Protein AF-0000000086678987 (afdb_homodimer)

Foldseek 3Di:
DKKKKFKAQCPVPPDDPLLVLQCCLPPVLVQQVPQPFWDDKDWDDDVVRRMTIMMTDGNDPVSAPQVQVPQRPVSDDPPRPDGTPDMDMDDDPDDDDPPDDPVRRRPDDDSNPPPPD/DKKKKFKAQCPVPPDDPLQVLQCCLPPVLVQQVPQPFWDDKDWDDDVVRRMTIMMTDGNDPVSPPQVQVPQRPVSDDPPRPDGTPDMDMDDDPDDDDPPADPVRVRPDDDSNPPPPD

Structure (mmCIF, N/CA/C/O backbone):
data_AF-0000000086678987-model_v1
#
loop_
_entity.id
_entity.type
_entity.pdbx_description
1 polymer 'Uncharacterized protein'
#
loop_
_atom_site.group_PDB
_atom_site.id
_atom_site.type_symbol
_atom_site.label_atom_id
_atom_site.label_alt_id
_atom_site.label_comp_id
_atom_site.label_asym_id
_atom_site.label_entity_id
_atom_site.label_seq_id
_atom_site.pdbx_PDB_ins_code
_atom_site.Cartn_x
_atom_site.Cartn_y
_atom_site.Cartn_z
_atom_site.occupancy
_atom_site.B_iso_or_equiv
_atom_site.auth_seq_id
_atom_site.auth_comp_id
_atom_site.auth_asym_id
_atom_site.auth_atom_id
_atom_site.pdbx_PDB_model_num
ATOM 1 N N . MET A 1 1 ? -3.832 -1.189 -13.734 1 89.69 1 MET A N 1
ATOM 2 C CA . MET A 1 1 ? -3.869 -0.585 -12.406 1 89.69 1 MET A CA 1
ATOM 3 C C . MET A 1 1 ? -2.484 -0.587 -11.766 1 89.69 1 MET A C 1
ATOM 5 O O . MET A 1 1 ? -1.611 -1.359 -12.172 1 89.69 1 MET A O 1
ATOM 9 N N . PHE A 1 2 ? -2.225 0.446 -10.828 1 91.81 2 PHE A N 1
ATOM 10 C CA . PHE A 1 2 ? -0.873 0.655 -10.32 1 91.81 2 PHE A CA 1
ATOM 11 C C . PHE A 1 2 ? -0.882 0.834 -8.812 1 91.81 2 PHE A C 1
ATOM 13 O O . PHE A 1 2 ? -1.91 1.186 -8.227 1 91.81 2 PHE A O 1
ATOM 20 N N . VAL A 1 3 ? 0.24 0.482 -8.281 1 94 3 VAL A N 1
ATOM 21 C CA . VAL A 1 3 ? 0.564 0.793 -6.891 1 94 3 VAL A CA 1
ATOM 22 C C . VAL A 1 3 ? 1.647 1.868 -6.844 1 94 3 VAL A C 1
ATOM 24 O O . VAL A 1 3 ? 2.697 1.73 -7.477 1 94 3 VAL A O 1
ATOM 27 N N . ALA A 1 4 ? 1.369 2.918 -6.184 1 92.81 4 ALA A N 1
ATOM 28 C CA . ALA A 1 4 ? 2.383 3.938 -5.926 1 92.81 4 ALA A CA 1
ATOM 29 C C . ALA A 1 4 ? 2.719 4.016 -4.441 1 92.81 4 ALA A C 1
ATOM 31 O O . ALA A 1 4 ? 1.822 3.984 -3.594 1 92.81 4 ALA A O 1
ATOM 32 N N . ILE A 1 5 ? 3.988 4.02 -4.145 1 94.44 5 ILE A N 1
ATOM 33 C CA . ILE A 1 5 ? 4.484 4.188 -2.781 1 94.44 5 ILE A CA 1
ATOM 34 C C . ILE A 1 5 ? 5.348 5.445 -2.699 1 94.44 5 ILE A C 1
ATOM 36 O O . ILE A 1 5 ? 6.348 5.57 -3.41 1 94.44 5 ILE A O 1
ATOM 40 N N . VAL A 1 6 ? 4.953 6.355 -1.863 1 92.75 6 VAL A N 1
ATOM 41 C CA . VAL A 1 6 ? 5.652 7.629 -1.718 1 92.75 6 VAL A CA 1
ATOM 42 C C . VAL A 1 6 ? 6.012 7.855 -0.252 1 92.75 6 VAL A C 1
ATOM 44 O O . VAL A 1 6 ? 5.246 7.496 0.646 1 92.75 6 VAL A O 1
ATOM 47 N N . ALA A 1 7 ? 7.207 8.461 -0.036 1 94.31 7 ALA A N 1
ATOM 48 C CA . ALA A 1 7 ? 7.605 8.703 1.348 1 94.31 7 ALA A CA 1
ATOM 49 C C . ALA A 1 7 ? 8.43 9.984 1.462 1 94.31 7 ALA A C 1
ATOM 51 O O . ALA A 1 7 ? 9.109 10.375 0.51 1 94.31 7 ALA A O 1
ATOM 52 N N . TRP A 1 8 ? 8.258 10.609 2.572 1 93.94 8 TRP A N 1
ATOM 53 C CA . TRP A 1 8 ? 9.062 11.758 2.984 1 93.94 8 TRP A CA 1
ATOM 54 C C . TRP A 1 8 ? 9.914 11.414 4.199 1 93.94 8 TRP A C 1
ATOM 56 O O . TRP A 1 8 ? 9.406 10.867 5.184 1 93.94 8 TRP A O 1
ATOM 66 N N . ASP A 1 9 ? 11.219 11.633 4.094 1 96.25 9 ASP A N 1
ATOM 67 C CA . ASP A 1 9 ? 12.07 11.727 5.27 1 96.25 9 ASP A CA 1
ATOM 68 C C . ASP A 1 9 ? 11.914 13.086 5.953 1 96.25 9 ASP A C 1
ATOM 70 O O . ASP A 1 9 ? 12.289 14.117 5.387 1 96.25 9 ASP A O 1
ATOM 74 N N . LEU A 1 10 ? 11.398 13.102 7.148 1 96.62 10 LEU A N 1
ATOM 75 C CA . LEU A 1 10 ? 11.008 14.344 7.797 1 96.62 10 LEU A CA 1
ATOM 76 C C . LEU A 1 10 ? 12.062 14.789 8.805 1 96.62 10 LEU A C 1
ATOM 78 O O . LEU A 1 10 ? 11.82 15.703 9.594 1 96.62 10 LEU A O 1
ATOM 82 N N . ARG A 1 11 ? 13.234 14.211 8.82 1 96.69 11 ARG A N 1
ATOM 83 C CA . ARG A 1 11 ? 14.258 14.516 9.82 1 96.69 11 ARG A CA 1
ATOM 84 C C . ARG A 1 11 ? 14.648 15.984 9.766 1 96.69 11 ARG A C 1
ATOM 86 O O . ARG A 1 11 ? 14.93 16.594 10.797 1 96.69 11 ARG A O 1
ATOM 93 N N . ALA A 1 12 ? 14.617 16.531 8.617 1 94.31 12 ALA A N 1
ATOM 94 C CA . ALA A 1 12 ? 15.016 17.922 8.477 1 94.31 12 ALA A CA 1
ATOM 95 C C . ALA A 1 12 ? 13.797 18.844 8.391 1 94.31 12 ALA A C 1
ATOM 97 O O . ALA A 1 12 ? 13.93 20.047 8.156 1 94.31 12 ALA A O 1
ATOM 98 N N . SER A 1 13 ? 12.625 18.297 8.453 1 93.62 13 SER A N 1
ATOM 99 C CA . SER A 1 13 ? 11.383 19.062 8.336 1 93.62 13 SER A CA 1
ATOM 100 C C . SER A 1 13 ? 10.859 19.484 9.703 1 93.62 13 SER A C 1
ATOM 102 O O . SER A 1 13 ? 10.906 18.703 10.656 1 93.62 13 SER A O 1
ATOM 104 N N . PRO A 1 14 ? 10.383 20.656 9.797 1 94.81 14 PRO A N 1
ATOM 105 C CA . PRO A 1 14 ? 9.812 21.109 11.078 1 94.81 14 PRO A CA 1
ATOM 106 C C . PRO A 1 14 ? 8.391 20.594 11.297 1 94.81 14 PRO A C 1
ATOM 108 O O . PRO A 1 14 ? 7.844 20.75 12.391 1 94.81 14 PRO A O 1
ATOM 111 N N . VAL A 1 15 ? 7.73 20 10.312 1 94.81 15 VAL A N 1
ATOM 112 C CA . VAL A 1 15 ? 6.34 19.578 10.422 1 94.81 15 VAL A CA 1
ATOM 113 C C . VAL A 1 15 ? 6.219 18.484 11.477 1 94.81 15 VAL A C 1
ATOM 115 O O . VAL A 1 15 ? 7.094 17.609 11.586 1 94.81 15 VAL A O 1
ATOM 118 N N . THR A 1 16 ? 5.125 18.484 12.266 1 95.88 16 THR A N 1
ATOM 119 C CA . THR A 1 16 ? 4.891 17.469 13.281 1 95.88 16 THR A CA 1
ATOM 120 C C . THR A 1 16 ? 3.879 16.438 12.789 1 95.88 16 THR A C 1
ATOM 122 O O . THR A 1 16 ? 3.072 16.719 11.898 1 95.88 16 THR A O 1
ATOM 125 N N . PHE A 1 17 ? 3.955 15.289 13.375 1 95.88 17 PHE A N 1
ATOM 126 C CA . PHE A 1 17 ? 3.006 14.242 13.008 1 95.88 17 PHE A CA 1
ATOM 127 C C . PHE A 1 17 ? 1.587 14.641 13.391 1 95.88 17 PHE A C 1
ATOM 129 O O . PHE A 1 17 ? 0.63 14.297 12.695 1 95.88 17 PHE A O 1
ATOM 136 N N . ASP A 1 18 ? 1.432 15.406 14.5 1 94.75 18 ASP A N 1
ATOM 137 C CA . ASP A 1 18 ? 0.115 15.906 14.875 1 94.75 18 ASP A CA 1
ATOM 138 C C . ASP A 1 18 ? -0.448 16.828 13.797 1 94.75 18 ASP A C 1
ATOM 140 O O . ASP A 1 18 ? -1.639 16.781 13.484 1 94.75 18 ASP A O 1
ATOM 144 N N . GLU A 1 19 ? 0.364 17.641 13.266 1 93.5 19 GLU A N 1
ATOM 145 C CA . GLU A 1 19 ? -0.051 18.547 12.188 1 93.5 19 GLU A CA 1
ATOM 146 C C . GLU A 1 19 ? -0.466 17.75 10.945 1 93.5 19 GLU A C 1
ATOM 148 O O . GLU A 1 19 ? -1.46 18.094 10.297 1 93.5 19 GLU A O 1
ATOM 153 N N . LEU A 1 20 ? 0.256 16.781 10.617 1 93.88 20 LEU A N 1
ATOM 154 C CA . LEU A 1 20 ? -0.039 15.945 9.461 1 93.88 20 LEU A CA 1
ATOM 155 C C . LEU A 1 20 ? -1.349 15.188 9.648 1 93.88 20 LEU A C 1
ATOM 157 O O . LEU A 1 20 ? -2.182 15.141 8.742 1 93.88 20 LEU A O 1
ATOM 161 N N . ARG A 1 21 ? -1.493 14.617 10.828 1 94.62 21 ARG A N 1
ATOM 162 C CA . ARG A 1 21 ? -2.736 13.914 11.125 1 94.62 21 ARG A CA 1
ATOM 163 C C . ARG A 1 21 ? -3.934 14.859 11.047 1 94.62 21 ARG A C 1
ATOM 165 O O . ARG A 1 21 ? -4.977 14.5 10.5 1 94.62 21 ARG A O 1
ATOM 172 N N . ALA A 1 22 ? -3.779 16.031 11.523 1 91.81 22 ALA A N 1
ATOM 173 C CA . ALA A 1 22 ? -4.855 17.016 11.484 1 91.81 22 ALA A CA 1
ATOM 174 C C . ALA A 1 22 ? -5.195 17.406 10.055 1 91.81 22 ALA A C 1
ATOM 176 O O . ALA A 1 22 ? -6.371 17.516 9.695 1 91.81 22 ALA A O 1
ATOM 177 N N . TRP A 1 23 ? -4.199 17.625 9.32 1 90.25 23 TRP A N 1
ATOM 178 C CA . TRP A 1 23 ? -4.402 17.984 7.914 1 90.25 23 TRP A CA 1
ATOM 179 C C . TRP A 1 23 ? -5.129 16.859 7.176 1 90.25 23 TRP A C 1
ATOM 181 O O .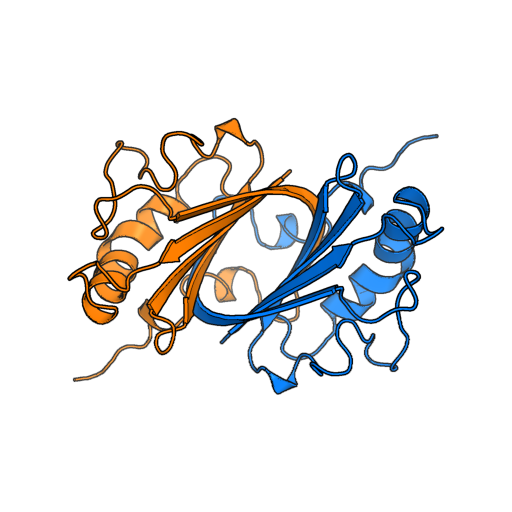 TRP A 1 23 ? -6.035 17.125 6.383 1 90.25 23 TRP A O 1
ATOM 191 N N . VAL A 1 24 ? -4.723 15.594 7.395 1 92.19 24 VAL A N 1
ATOM 192 C CA . VAL A 1 24 ? -5.379 14.461 6.758 1 92.19 24 VAL A CA 1
ATOM 193 C C . VAL A 1 24 ? -6.848 14.406 7.172 1 92.19 24 VAL A C 1
ATOM 195 O O . VAL A 1 24 ? -7.734 14.32 6.32 1 92.19 24 VAL A O 1
ATOM 198 N N . ALA A 1 25 ? -7.113 14.5 8.461 1 91.94 25 ALA A N 1
ATOM 199 C CA . ALA A 1 25 ? -8.469 14.344 8.992 1 91.94 25 ALA A CA 1
ATOM 200 C C . ALA A 1 25 ? -9.375 15.469 8.523 1 91.94 25 ALA A C 1
ATOM 202 O O . ALA A 1 25 ? -10.555 15.242 8.227 1 91.94 25 ALA A O 1
ATOM 203 N N . ARG A 1 26 ? -8.812 16.641 8.352 1 89.94 26 ARG A N 1
ATOM 204 C CA . ARG A 1 26 ? -9.648 17.797 8.109 1 89.94 26 ARG A CA 1
ATOM 205 C C . ARG A 1 26 ? -9.797 18.062 6.613 1 89.94 26 ARG A C 1
ATOM 207 O O . ARG A 1 26 ? -10.812 18.609 6.172 1 89.94 26 ARG A O 1
ATOM 214 N N . THR A 1 27 ? -8.82 17.656 5.883 1 87.62 27 THR A N 1
ATOM 215 C CA . THR A 1 27 ? -8.812 18.109 4.5 1 87.62 27 THR A CA 1
ATOM 216 C C . THR A 1 27 ? -8.5 16.953 3.551 1 87.62 27 THR A C 1
ATOM 218 O O . THR A 1 27 ? -9.336 16.578 2.734 1 87.62 27 THR A O 1
ATOM 221 N N . ALA A 1 28 ? -7.371 16.375 3.664 1 86.44 28 ALA A N 1
ATOM 222 C CA . ALA A 1 28 ? -6.789 15.508 2.641 1 86.44 28 ALA A CA 1
ATOM 223 C C . ALA A 1 28 ? -7.648 14.266 2.422 1 86.44 28 ALA A C 1
ATOM 225 O O . ALA A 1 28 ? -7.828 13.82 1.287 1 86.44 28 ALA A O 1
ATOM 226 N N . ALA A 1 29 ? -8.156 13.734 3.516 1 88.19 29 ALA A N 1
ATOM 227 C CA . ALA A 1 29 ? -8.93 12.5 3.395 1 88.19 29 ALA A CA 1
ATOM 228 C C . ALA A 1 29 ? -10.102 12.68 2.438 1 88.19 29 ALA A C 1
ATOM 230 O O . ALA A 1 29 ? -10.289 11.883 1.516 1 88.19 29 ALA A O 1
ATOM 231 N N . ASP A 1 30 ? -10.812 13.75 2.588 1 85.25 30 ASP A N 1
ATOM 232 C CA . ASP A 1 30 ? -11.977 14.008 1.743 1 85.25 30 ASP A CA 1
ATOM 233 C C . ASP A 1 30 ? -11.555 14.305 0.305 1 85.25 30 ASP A C 1
ATOM 235 O O . ASP A 1 30 ? -12.188 13.828 -0.642 1 85.25 30 ASP A O 1
ATOM 239 N N . GLU A 1 31 ? -10.555 15.016 0.184 1 84.56 31 GLU A N 1
ATOM 240 C CA . GLU A 1 31 ? -10.117 15.422 -1.147 1 84.56 31 GLU A CA 1
ATOM 241 C C . GLU A 1 31 ? -9.578 14.234 -1.939 1 84.56 31 GLU A C 1
ATOM 243 O O . GLU A 1 31 ? -9.906 14.062 -3.117 1 84.56 31 GLU A O 1
ATOM 248 N N . TYR A 1 32 ? -8.812 13.406 -1.313 1 86.06 32 TYR A N 1
ATOM 249 C CA . TYR A 1 32 ? -8.219 12.273 -2.025 1 86.06 32 TYR A CA 1
ATOM 250 C C . TYR A 1 32 ? -9.266 11.203 -2.309 1 86.06 32 TYR A C 1
ATOM 252 O O . TYR A 1 32 ? -9.172 10.484 -3.307 1 86.06 32 TYR A O 1
ATOM 260 N N . ALA A 1 33 ? -10.211 11.125 -1.452 1 84.5 33 ALA A N 1
ATOM 261 C CA . ALA A 1 33 ? -11.273 10.148 -1.679 1 84.5 33 ALA A CA 1
ATOM 262 C C . ALA A 1 33 ? -12.07 10.484 -2.938 1 84.5 33 ALA A C 1
ATOM 264 O O . ALA A 1 33 ? -12.695 9.609 -3.537 1 84.5 33 ALA A O 1
ATOM 265 N N . ARG A 1 34 ? -11.969 11.711 -3.375 1 83.88 34 ARG A N 1
ATOM 266 C CA . ARG A 1 34 ? -12.773 12.164 -4.508 1 83.88 34 ARG A CA 1
ATOM 267 C C . ARG A 1 34 ? -11.938 12.234 -5.777 1 83.88 34 ARG A C 1
ATOM 269 O O . ARG A 1 34 ? -12.445 12.555 -6.852 1 83.88 34 ARG A O 1
ATOM 276 N N . LEU A 1 35 ? -10.688 11.945 -5.672 1 82.25 35 LEU A N 1
ATOM 277 C CA . LEU A 1 35 ? -9.82 12.031 -6.844 1 82.25 35 LEU A CA 1
ATOM 278 C C . LEU A 1 35 ? -10.125 10.906 -7.828 1 82.25 35 LEU A C 1
ATOM 280 O O . LEU A 1 35 ? -10.125 9.734 -7.461 1 82.25 35 LEU A O 1
ATOM 284 N N . PRO A 1 36 ? -10.438 11.352 -9.031 1 82.81 36 PRO A N 1
ATOM 285 C CA . PRO A 1 36 ? -10.688 10.312 -10.031 1 82.81 36 PRO A CA 1
ATOM 286 C C . PRO A 1 36 ? -9.508 9.359 -10.211 1 82.81 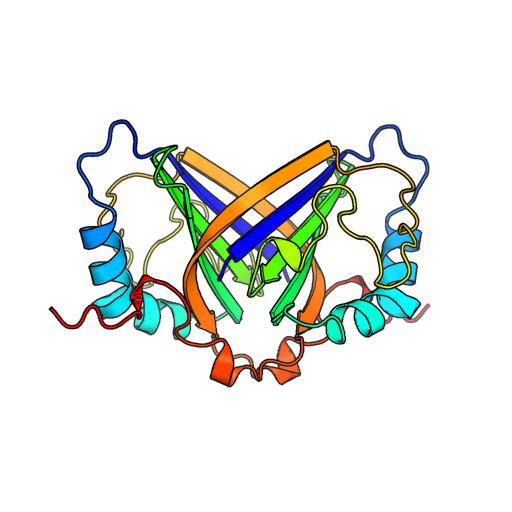36 PRO A C 1
ATOM 288 O O . PRO A 1 36 ? -8.352 9.805 -10.227 1 82.81 36 PRO A O 1
ATOM 291 N N . GLY A 1 37 ? -9.797 8.055 -10.25 1 82.56 37 GLY A N 1
ATOM 292 C CA . GLY A 1 37 ? -8.773 7.062 -10.531 1 82.56 37 GLY A CA 1
ATOM 293 C C . GLY A 1 37 ? -8.086 6.539 -9.289 1 82.56 37 GLY A C 1
ATOM 294 O O . GLY A 1 37 ? -7.328 5.566 -9.352 1 82.56 37 GLY A O 1
ATOM 295 N N . VAL A 1 38 ? -8.273 7.25 -8.164 1 85.44 38 VAL A N 1
ATOM 296 C CA . VAL A 1 38 ? -7.73 6.746 -6.91 1 85.44 38 VAL A CA 1
ATOM 297 C C . VAL A 1 38 ? -8.711 5.77 -6.273 1 85.44 38 VAL A C 1
ATOM 299 O O . VAL A 1 38 ? -9.828 6.145 -5.918 1 85.44 38 VAL A O 1
ATOM 302 N N . ASN A 1 39 ? -8.312 4.531 -6.102 1 88.06 39 ASN A N 1
ATOM 303 C CA . ASN A 1 39 ? -9.172 3.504 -5.527 1 88.06 39 ASN A CA 1
ATOM 304 C C . ASN A 1 39 ? -8.977 3.387 -4.02 1 88.06 39 ASN A C 1
ATOM 306 O O . ASN A 1 39 ? -9.945 3.289 -3.266 1 88.06 39 ASN A O 1
ATOM 310 N N . VAL A 1 40 ? -7.766 3.346 -3.682 1 89.69 40 VAL A N 1
ATOM 311 C CA . VAL A 1 40 ? -7.41 3.307 -2.268 1 89.69 40 VAL A CA 1
ATOM 312 C C . VAL A 1 40 ? -6.172 4.164 -2.021 1 89.69 40 VAL A C 1
ATOM 314 O O . VAL A 1 40 ? -5.234 4.16 -2.826 1 89.69 40 VAL A O 1
ATOM 317 N N . LYS A 1 41 ? -6.188 4.875 -0.97 1 90.75 41 LYS A N 1
ATOM 318 C CA . LYS A 1 41 ? -5.008 5.551 -0.442 1 90.75 41 LYS A CA 1
ATOM 319 C C . LYS A 1 41 ? -4.863 5.312 1.059 1 90.75 41 LYS A C 1
ATOM 321 O O . LYS A 1 41 ? -5.848 5.375 1.8 1 90.75 41 LYS A O 1
ATOM 326 N N . ALA A 1 42 ? -3.668 4.973 1.508 1 94.81 42 ALA A N 1
ATOM 327 C CA . ALA A 1 42 ? -3.363 4.789 2.924 1 94.81 42 ALA A CA 1
ATOM 328 C C . ALA A 1 42 ? -2.1 5.551 3.316 1 94.81 42 ALA A C 1
ATOM 330 O O . ALA A 1 42 ? -1.029 5.328 2.746 1 94.81 42 ALA A O 1
ATOM 331 N N . TRP A 1 43 ? -2.27 6.473 4.23 1 95.12 43 TRP A N 1
ATOM 332 C CA . TRP A 1 43 ? -1.119 7.152 4.82 1 95.12 43 TRP A CA 1
ATOM 333 C C . TRP A 1 43 ? -0.465 6.293 5.895 1 95.12 43 TRP A C 1
ATOM 335 O O . TRP A 1 43 ? -1.154 5.613 6.656 1 95.12 43 TRP A O 1
ATOM 345 N N . PHE A 1 44 ? 0.857 6.387 5.91 1 97.19 44 PHE A N 1
ATOM 346 C CA . PHE A 1 44 ? 1.57 5.613 6.918 1 97.19 44 PHE A CA 1
ATOM 347 C C . PHE A 1 44 ? 2.711 6.43 7.516 1 97.19 44 PHE A C 1
ATOM 349 O O . PHE A 1 44 ? 3.115 7.449 6.953 1 97.19 44 PHE A O 1
ATOM 356 N N . SER A 1 45 ? 3.172 5.984 8.688 1 97 45 SER A N 1
ATOM 357 C CA . SER A 1 45 ? 4.285 6.68 9.32 1 97 45 SER A CA 1
ATOM 358 C C . SER A 1 45 ? 5.164 5.711 10.109 1 97 45 SER A C 1
ATOM 360 O O . SER A 1 45 ? 4.742 4.598 10.422 1 97 45 SER A O 1
ATOM 362 N N . ASP A 1 46 ? 6.402 6.031 10.234 1 97.31 46 ASP A N 1
ATOM 363 C CA . ASP A 1 46 ? 7.328 5.605 11.273 1 97.31 46 ASP A CA 1
ATOM 364 C C . ASP A 1 46 ? 7.875 6.805 12.047 1 97.31 46 ASP A C 1
ATOM 366 O O . ASP A 1 46 ? 8.812 7.469 11.594 1 97.31 46 ASP A O 1
ATOM 370 N N . GLU A 1 47 ? 7.262 7.098 13.18 1 96.5 47 GLU A N 1
ATOM 371 C CA . GLU A 1 47 ? 7.605 8.32 13.891 1 96.5 47 GLU A CA 1
ATOM 372 C C . GLU A 1 47 ? 9.039 8.281 14.406 1 96.5 47 GLU A C 1
ATOM 374 O O . GLU A 1 47 ? 9.734 9.297 14.43 1 96.5 47 GLU A O 1
ATOM 379 N N . ARG A 1 48 ? 9.461 7.117 14.836 1 96.31 48 ARG A N 1
ATOM 380 C CA . ARG A 1 48 ? 10.836 6.992 15.32 1 96.31 48 ARG A CA 1
ATOM 381 C C . ARG A 1 48 ? 11.836 7.328 14.219 1 96.31 48 ARG A C 1
ATOM 383 O O . ARG A 1 48 ? 12.836 8.008 14.469 1 96.31 48 ARG A O 1
ATOM 390 N N . LYS A 1 49 ? 11.594 6.945 13.047 1 97.12 49 LYS A N 1
ATOM 391 C CA . LYS A 1 49 ? 12.469 7.195 11.906 1 97.12 49 LYS A CA 1
ATOM 392 C C . LYS A 1 49 ? 12.094 8.492 11.195 1 97.12 49 LYS A C 1
ATOM 394 O O . LYS A 1 49 ? 12.742 8.883 10.227 1 97.12 49 LYS A O 1
ATOM 399 N N . ARG A 1 50 ? 11 9.109 11.594 1 97.81 50 ARG A N 1
ATOM 400 C CA . ARG A 1 50 ? 10.461 10.352 11.039 1 97.81 50 ARG A CA 1
ATOM 401 C C . ARG A 1 50 ? 10.133 10.195 9.555 1 97.81 50 ARG A C 1
ATOM 403 O O . ARG A 1 50 ? 10.539 11.016 8.734 1 97.81 50 ARG A O 1
ATOM 410 N N . ILE A 1 51 ? 9.422 9.164 9.305 1 97.88 51 ILE A N 1
ATOM 411 C CA . ILE A 1 51 ? 8.953 8.875 7.957 1 97.88 51 ILE A CA 1
ATOM 412 C C . ILE A 1 51 ? 7.438 9.07 7.883 1 97.88 51 ILE A C 1
ATOM 414 O O . ILE A 1 51 ? 6.703 8.617 8.766 1 97.88 51 ILE A O 1
ATOM 418 N N . TRP A 1 52 ? 7.051 9.836 6.895 1 96.12 52 TRP A N 1
ATOM 419 C CA . TRP A 1 52 ? 5.656 9.953 6.477 1 96.12 52 TRP A CA 1
ATOM 420 C C . TRP A 1 52 ? 5.477 9.469 5.043 1 96.12 52 TRP A C 1
ATOM 422 O O . TRP A 1 52 ? 6.305 9.758 4.172 1 96.12 52 TRP A O 1
ATOM 432 N N . GLY A 1 53 ? 4.426 8.734 4.797 1 94.81 53 GLY A N 1
ATOM 433 C CA . GLY A 1 53 ? 4.254 8.258 3.432 1 94.81 53 GLY A CA 1
ATOM 434 C C . GLY A 1 53 ? 2.832 7.84 3.119 1 94.81 53 GLY A C 1
ATOM 435 O O . GLY A 1 53 ? 1.922 8.062 3.922 1 94.81 53 GLY A O 1
ATOM 436 N N . ALA A 1 54 ? 2.686 7.34 1.919 1 94.5 54 ALA A N 1
ATOM 437 C CA . ALA A 1 54 ? 1.389 6.84 1.471 1 94.5 54 ALA A CA 1
ATOM 438 C C . ALA A 1 54 ? 1.557 5.754 0.413 1 94.5 54 ALA A C 1
ATOM 440 O O . ALA A 1 54 ? 2.527 5.762 -0.348 1 94.5 54 ALA A O 1
ATOM 441 N N . VAL A 1 55 ? 0.639 4.875 0.432 1 95.25 55 VAL A N 1
ATOM 442 C CA . VAL A 1 55 ? 0.433 3.926 -0.658 1 95.25 55 VAL A CA 1
ATOM 443 C C . VAL A 1 55 ? -0.862 4.262 -1.396 1 95.25 55 VAL A C 1
ATOM 445 O O . VAL A 1 55 ? -1.875 4.582 -0.771 1 95.25 55 VAL A O 1
ATOM 448 N N . TYR A 1 56 ? -0.774 4.176 -2.777 1 91.88 56 TYR A N 1
ATOM 449 C CA . TYR A 1 56 ? -1.936 4.387 -3.633 1 91.88 56 TYR A CA 1
ATOM 450 C C . TYR A 1 56 ? -2.197 3.168 -4.512 1 91.88 56 TYR A C 1
ATOM 452 O O . TYR A 1 56 ? -1.263 2.568 -5.047 1 91.88 56 TYR A O 1
ATOM 460 N N . LEU A 1 57 ? -3.41 2.799 -4.578 1 91.81 57 LEU A N 1
ATOM 461 C CA . LEU A 1 57 ? -3.898 1.99 -5.691 1 91.81 57 LEU A CA 1
ATOM 462 C C . LEU A 1 57 ? -4.664 2.85 -6.691 1 91.81 57 LEU A C 1
ATOM 464 O O . LEU A 1 57 ? -5.707 3.416 -6.359 1 91.81 57 LEU A O 1
ATOM 468 N N . VAL A 1 58 ? -4.09 2.957 -7.914 1 88.56 58 VAL A N 1
ATOM 469 C CA . VAL A 1 58 ? -4.656 3.9 -8.867 1 88.56 58 VAL A CA 1
ATOM 470 C C . VAL A 1 58 ? -4.863 3.209 -10.219 1 88.56 58 VAL A C 1
ATOM 472 O O . VAL A 1 58 ? -4.199 2.217 -10.523 1 88.56 58 VAL A O 1
ATOM 475 N N . GLU A 1 59 ? -5.73 3.75 -11.023 1 86.12 59 GLU A N 1
ATOM 476 C CA . GLU A 1 59 ? -6.055 3.189 -12.328 1 86.12 59 GLU A CA 1
ATOM 477 C C . GLU A 1 59 ? -4.953 3.482 -13.344 1 86.12 59 GLU A C 1
ATOM 479 O O . GLU A 1 59 ? -4.703 2.682 -14.25 1 86.12 59 GLU A O 1
ATOM 484 N N . SER A 1 60 ? -4.406 4.699 -13.195 1 83.06 60 SER A N 1
ATOM 485 C CA . SER A 1 60 ? -3.369 5.129 -14.125 1 83.06 60 SER A CA 1
ATOM 486 C C . SER A 1 60 ? -2.293 5.941 -13.414 1 83.06 60 SER A C 1
ATOM 488 O O . SER A 1 60 ? -2.561 6.574 -12.391 1 83.06 60 SER A O 1
ATOM 490 N N . ILE A 1 61 ? -1.101 5.852 -13.961 1 74.69 61 ILE A N 1
ATOM 491 C CA . ILE A 1 61 ? 0.01 6.621 -13.414 1 74.69 61 ILE A CA 1
ATOM 492 C C . ILE A 1 61 ? -0.315 8.109 -13.477 1 74.69 61 ILE A C 1
ATOM 494 O O . ILE A 1 61 ? 0.088 8.875 -12.594 1 74.69 61 ILE A O 1
ATOM 498 N N . GLY A 1 62 ? -0.996 8.445 -14.547 1 69.31 62 GLY A N 1
ATOM 499 C CA . GLY A 1 62 ? -1.38 9.836 -14.75 1 69.31 62 GLY A CA 1
ATOM 500 C C . GLY A 1 62 ? -2.348 10.352 -13.703 1 69.31 62 GLY A C 1
ATOM 501 O O . GLY A 1 62 ? -2.527 11.562 -13.555 1 69.31 62 GLY A O 1
ATOM 502 N N . ASP A 1 63 ? -2.891 9.406 -13.023 1 68.25 63 ASP A N 1
ATOM 503 C CA . ASP A 1 63 ? -3.861 9.797 -12.008 1 68.25 63 ASP A CA 1
ATOM 504 C C . ASP A 1 63 ? -3.172 10.453 -10.812 1 68.25 63 ASP A C 1
ATOM 506 O O . ASP A 1 63 ? -3.811 11.164 -10.031 1 68.25 63 ASP A O 1
ATOM 510 N N . LEU A 1 64 ? -1.836 10.078 -10.68 1 66 64 LEU A N 1
ATOM 511 C CA . LEU A 1 64 ? -1.002 10.727 -9.68 1 66 64 LEU A CA 1
ATOM 512 C C . LEU A 1 64 ? 0.072 11.586 -10.344 1 66 64 LEU A C 1
ATOM 514 O O . LEU A 1 64 ? 0.64 11.195 -11.367 1 66 64 LEU A O 1
ATOM 518 N N . ASP A 1 65 ? -0.086 12.805 -10.602 1 57.84 65 ASP A N 1
ATOM 519 C CA . ASP A 1 65 ? 0.998 13.594 -11.188 1 57.84 65 ASP A CA 1
ATOM 520 C C . ASP A 1 65 ? 2.309 13.359 -10.438 1 57.84 65 ASP A C 1
ATOM 522 O O . ASP A 1 65 ? 2.447 13.766 -9.281 1 57.84 65 ASP A O 1
ATOM 526 N N . PRO A 1 66 ? 3.219 12.461 -10.992 1 56.41 66 PRO A N 1
ATOM 527 C CA . PRO A 1 66 ? 4.477 12.141 -10.312 1 56.41 66 PRO A CA 1
ATOM 528 C C . PRO A 1 66 ? 5.234 13.383 -9.844 1 56.41 66 PRO A C 1
ATOM 530 O O . PRO A 1 66 ? 5.984 13.32 -8.875 1 56.41 66 PRO A O 1
ATOM 533 N N . GLU A 1 67 ? 5.18 14.383 -10.727 1 54.44 67 GLU A N 1
ATOM 534 C CA . GLU A 1 67 ? 5.883 15.609 -10.359 1 54.44 67 GLU A CA 1
ATOM 535 C C . GLU A 1 67 ? 5.156 16.344 -9.242 1 54.44 67 GLU A C 1
ATOM 537 O O . GLU A 1 67 ? 5.688 17.312 -8.68 1 54.44 67 GLU A O 1
ATOM 542 N N . ARG A 1 68 ? 3.992 15.773 -9.047 1 55.31 68 ARG A N 1
ATOM 543 C CA . ARG A 1 68 ? 3.168 16.531 -8.102 1 55.31 68 ARG A CA 1
ATOM 544 C C . ARG A 1 68 ? 2.635 15.617 -7.004 1 55.31 68 ARG A C 1
ATOM 546 O O . ARG A 1 68 ? 1.687 15.969 -6.301 1 55.31 68 ARG A O 1
ATOM 553 N N . ILE A 1 69 ? 3.109 14.438 -6.836 1 56.53 69 ILE A N 1
ATOM 554 C CA . ILE A 1 69 ? 2.629 13.648 -5.707 1 56.53 69 ILE A CA 1
ATOM 555 C C . ILE A 1 69 ? 2.967 14.352 -4.398 1 56.53 69 ILE A C 1
ATOM 557 O O . ILE A 1 69 ? 4.09 14.836 -4.215 1 56.53 69 ILE A O 1
ATOM 561 N N . PRO A 1 70 ? 1.827 14.562 -3.488 1 53.41 70 PRO A N 1
ATOM 562 C CA . PRO A 1 70 ? 0.375 14.391 -3.424 1 53.41 70 PRO A CA 1
ATOM 563 C C . PRO A 1 70 ? -0.389 15.625 -3.883 1 53.41 70 PRO A C 1
ATOM 565 O O . PRO A 1 70 ? -0.412 16.641 -3.178 1 53.41 70 PRO A O 1
ATOM 568 N N . ARG A 1 71 ? -0.118 15.977 -4.949 1 54.53 71 ARG A N 1
ATOM 569 C CA . ARG A 1 71 ? -0.881 17.203 -5.141 1 54.53 71 ARG A CA 1
ATOM 570 C C . ARG A 1 71 ? -2.381 16.938 -5.055 1 54.53 71 ARG A C 1
ATOM 572 O O . ARG A 1 71 ? -2.863 15.914 -5.547 1 54.53 71 ARG A O 1
ATOM 579 N N . LEU A 1 72 ? -2.859 17.672 -4.055 1 57 72 LEU A N 1
ATOM 580 C CA . LEU A 1 72 ? -4.309 17.844 -4.035 1 57 72 LEU A CA 1
ATOM 581 C C . LEU A 1 72 ? -4.82 18.281 -5.398 1 57 72 LEU A C 1
ATOM 583 O O . LEU A 1 72 ? -4.055 18.797 -6.219 1 57 72 LEU A O 1
ATOM 587 N N . PRO A 1 73 ? -5.902 17.859 -5.738 1 54.47 73 PRO A N 1
ATOM 588 C CA . PRO A 1 73 ? -6.504 18.219 -7.023 1 54.47 7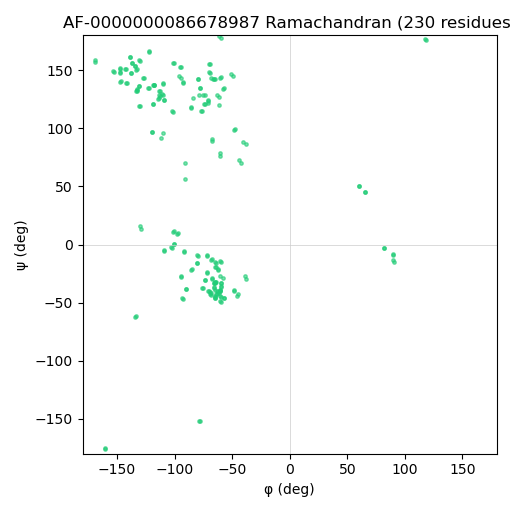3 PRO A CA 1
ATOM 589 C C . PRO A 1 73 ? -6.254 19.672 -7.398 1 54.47 73 PRO A C 1
ATOM 591 O O . PRO A 1 73 ? -6.145 20 -8.586 1 54.47 73 PRO A O 1
ATOM 594 N N . ASP A 1 74 ? -6.09 20.453 -6.418 1 58.62 74 ASP A N 1
ATOM 595 C CA . ASP A 1 74 ? -5.961 21.859 -6.746 1 58.62 74 ASP A CA 1
ATOM 596 C C . ASP A 1 74 ? -4.496 22.297 -6.797 1 58.62 74 ASP A C 1
ATOM 598 O O . ASP A 1 74 ? -4.191 23.484 -6.883 1 58.62 74 ASP A O 1
ATOM 602 N N . GLY A 1 75 ? -3.666 21.359 -6.738 1 60.97 75 GLY A N 1
ATOM 603 C CA . GLY A 1 75 ? -2.246 21.656 -6.848 1 60.97 75 GLY A CA 1
ATOM 604 C C . GLY A 1 75 ? -1.588 21.938 -5.508 1 60.97 75 GLY A C 1
ATOM 605 O O . GLY A 1 75 ? -0.363 22.047 -5.426 1 60.97 75 GLY A O 1
ATOM 606 N N . ARG A 1 76 ? -2.41 22.047 -4.574 1 64.25 76 ARG A N 1
ATOM 607 C CA . ARG A 1 76 ? -1.841 22.328 -3.26 1 64.25 76 ARG A CA 1
ATOM 608 C C . ARG A 1 76 ? -1.021 21.141 -2.756 1 64.25 76 ARG A C 1
ATOM 610 O O . ARG A 1 76 ? -1.269 20 -3.143 1 64.25 76 ARG A O 1
ATOM 617 N N . THR A 1 77 ? 0.066 21.672 -2.105 1 71.19 77 THR A N 1
ATOM 618 C CA . THR A 1 77 ? 0.867 20.656 -1.443 1 71.19 77 THR A CA 1
ATOM 619 C C . THR A 1 77 ? 0.45 20.5 0.017 1 71.19 77 THR A C 1
ATOM 621 O O . THR A 1 77 ? -0.152 21.406 0.594 1 71.19 77 THR A O 1
ATOM 624 N N . GLY A 1 78 ? 0.45 19.391 0.551 1 77.81 78 GLY A N 1
ATOM 625 C CA . GLY A 1 78 ? 0.216 19.203 1.975 1 77.81 78 GLY A CA 1
ATOM 626 C C . GLY A 1 78 ? 1.237 19.922 2.844 1 77.81 78 GLY A C 1
ATOM 627 O O . GLY A 1 78 ? 2.076 20.672 2.34 1 77.81 78 GLY A O 1
ATOM 628 N N . PRO A 1 79 ? 1.083 19.859 4.09 1 87.88 79 PRO A N 1
ATOM 629 C CA . PRO A 1 79 ? 1.85 20.641 5.059 1 87.88 79 PRO A CA 1
ATOM 630 C C . PRO A 1 79 ? 3.35 20.375 4.984 1 87.88 79 PRO A C 1
ATOM 632 O O . PRO A 1 79 ? 4.148 21.125 5.547 1 87.88 79 PRO A O 1
ATOM 635 N N . ILE A 1 80 ? 3.783 19.359 4.367 1 88.31 80 ILE A N 1
ATOM 636 C CA . ILE A 1 80 ? 5.207 19.031 4.328 1 88.31 80 ILE A CA 1
ATOM 637 C C . ILE A 1 80 ? 5.945 20.047 3.461 1 88.31 80 ILE A C 1
ATOM 639 O O . ILE A 1 80 ? 7.094 20.391 3.74 1 88.31 80 ILE A O 1
ATOM 643 N N . GLY A 1 81 ? 5.414 20.469 2.377 1 82.44 81 GLY A N 1
ATOM 644 C CA . GLY A 1 81 ? 5.922 21.562 1.576 1 82.44 81 GLY A CA 1
ATOM 645 C C . GLY A 1 81 ? 7.043 21.172 0.64 1 82.44 81 GLY A C 1
ATOM 646 O O . GLY A 1 81 ? 7.613 22 -0.058 1 82.44 81 GLY A O 1
ATOM 647 N N . THR A 1 82 ? 7.496 19.922 0.661 1 84.5 82 THR A N 1
ATOM 648 C CA . THR A 1 82 ? 8.539 19.438 -0.237 1 84.5 82 THR A CA 1
ATOM 649 C C . THR A 1 82 ? 8.055 18.25 -1.053 1 84.5 82 THR A C 1
ATOM 651 O O . THR A 1 82 ? 7.027 17.656 -0.731 1 84.5 82 THR A O 1
ATOM 654 N N . ARG A 1 83 ? 8.875 17.984 -2.088 1 84.62 83 ARG A N 1
ATOM 655 C CA . ARG A 1 83 ? 8.648 16.734 -2.822 1 84.62 83 ARG A CA 1
ATOM 656 C C . ARG A 1 83 ? 9.008 15.523 -1.973 1 84.62 83 ARG A C 1
ATOM 658 O O . ARG A 1 83 ? 9.82 15.625 -1.052 1 84.62 83 ARG A O 1
ATOM 665 N N . PRO A 1 84 ? 8.359 14.398 -2.35 1 89.38 84 PRO A N 1
ATOM 666 C CA . PRO A 1 84 ? 8.742 13.195 -1.619 1 89.38 84 PRO A CA 1
ATOM 667 C C . PRO A 1 84 ? 10.219 12.852 -1.769 1 89.38 84 PRO A C 1
ATOM 669 O O . PRO A 1 84 ? 10.812 13.117 -2.82 1 89.38 84 PRO A O 1
ATOM 672 N N . THR A 1 85 ? 10.766 12.352 -0.679 1 91.62 85 THR A N 1
ATOM 673 C CA . THR A 1 85 ? 12.141 11.867 -0.71 1 91.62 85 THR A CA 1
ATOM 674 C C . THR A 1 85 ? 12.258 10.617 -1.575 1 91.62 85 THR A C 1
ATOM 676 O O . THR A 1 85 ? 13.297 10.375 -2.195 1 91.62 85 THR A O 1
ATOM 679 N N . SER A 1 86 ? 11.18 9.812 -1.688 1 91.69 86 SER A N 1
ATOM 680 C CA . SER A 1 86 ? 11.18 8.617 -2.527 1 91.69 86 SER A CA 1
ATOM 681 C C . SER A 1 86 ? 9.797 8.359 -3.123 1 91.69 86 SER A C 1
ATOM 683 O O . SER A 1 86 ? 8.781 8.57 -2.461 1 91.69 86 SER A O 1
ATOM 685 N N . THR A 1 87 ? 9.789 7.938 -4.402 1 90.94 87 THR A N 1
ATOM 686 C CA . THR A 1 87 ? 8.602 7.48 -5.113 1 90.94 87 THR A CA 1
ATOM 687 C C . THR A 1 87 ? 8.883 6.176 -5.855 1 90.94 87 THR A C 1
ATOM 689 O O . THR A 1 87 ? 9.922 6.035 -6.5 1 90.94 87 THR A O 1
ATOM 692 N N . ALA A 1 88 ? 7.988 5.238 -5.68 1 92.25 88 ALA A N 1
ATOM 693 C CA . ALA A 1 88 ? 8.07 3.984 -6.422 1 92.25 88 ALA A CA 1
ATOM 694 C C . ALA A 1 88 ? 6.727 3.631 -7.051 1 92.25 88 ALA A C 1
ATOM 696 O O . ALA A 1 88 ? 5.676 3.781 -6.418 1 92.25 88 ALA A O 1
ATOM 697 N N . TRP A 1 89 ? 6.828 3.217 -8.258 1 91.75 89 TRP A N 1
ATOM 698 C CA . TRP A 1 89 ? 5.648 2.805 -9.008 1 91.75 89 TRP A CA 1
ATOM 699 C C . TRP A 1 89 ? 5.742 1.337 -9.414 1 91.75 89 TRP A C 1
ATOM 701 O O . TRP A 1 89 ? 6.797 0.875 -9.859 1 91.75 89 TRP A O 1
ATOM 711 N N . PHE A 1 90 ? 4.648 0.668 -9.273 1 94.94 90 PHE A N 1
ATOM 712 C CA . PHE A 1 90 ? 4.562 -0.743 -9.625 1 94.94 90 PHE A CA 1
ATOM 713 C C . PHE A 1 90 ? 3.266 -1.039 -10.367 1 94.94 90 PHE A C 1
ATOM 715 O O . PHE A 1 90 ? 2.301 -0.278 -10.273 1 94.94 90 PHE A O 1
ATOM 722 N N . GLU A 1 91 ? 3.32 -2.119 -11.141 1 94.75 91 GLU A N 1
ATOM 723 C CA . GLU A 1 91 ? 2.078 -2.654 -11.688 1 94.75 91 GLU A CA 1
ATOM 724 C C . GLU A 1 91 ? 1.311 -3.451 -10.641 1 94.75 91 GLU A C 1
ATOM 726 O O . GLU A 1 91 ? 1.902 -4.23 -9.891 1 94.75 91 GLU A O 1
ATOM 731 N N . LEU A 1 92 ? -0.041 -3.199 -10.562 1 95.31 92 LEU A N 1
ATOM 732 C CA . LEU A 1 92 ? -0.866 -4.012 -9.68 1 95.31 92 LEU A CA 1
ATOM 733 C C . LEU A 1 92 ? -1.077 -5.406 -10.258 1 95.31 92 LEU A C 1
ATOM 735 O O . LEU A 1 92 ? -1.631 -5.551 -11.352 1 95.31 92 LEU A O 1
ATOM 739 N N . GLU A 1 93 ? -0.681 -6.391 -9.539 1 96.06 93 GLU A N 1
ATOM 740 C CA . GLU A 1 93 ? -0.872 -7.773 -9.969 1 96.06 93 GLU A CA 1
ATOM 741 C C . GLU A 1 93 ? -2.203 -8.328 -9.469 1 96.06 93 GLU A C 1
ATOM 743 O O . GLU A 1 93 ? -2.857 -9.109 -10.164 1 96.06 93 GLU A O 1
ATOM 748 N N . ALA A 1 94 ? -2.58 -7.98 -8.266 1 94.81 94 ALA A N 1
ATOM 749 C CA . ALA A 1 94 ? -3.852 -8.406 -7.684 1 94.81 94 ALA A CA 1
ATOM 750 C C . ALA A 1 94 ? -4.145 -7.637 -6.395 1 94.81 94 ALA A C 1
ATOM 752 O O . ALA A 1 94 ? -3.236 -7.082 -5.773 1 94.81 94 ALA A O 1
ATOM 753 N N . SER A 1 95 ? -5.355 -7.562 -6.02 1 92 95 SER A N 1
ATOM 754 C CA . SER A 1 95 ? -5.77 -7.078 -4.707 1 92 95 SER A CA 1
ATOM 755 C C . SER A 1 95 ? -6.883 -7.945 -4.125 1 92 95 SER A C 1
ATOM 757 O O . SER A 1 95 ? -7.672 -8.531 -4.867 1 92 95 SER A O 1
ATOM 759 N N . VAL A 1 96 ? -6.867 -8.047 -2.836 1 88.94 96 VAL A N 1
ATOM 760 C CA . VAL A 1 96 ? -7.965 -8.688 -2.117 1 88.94 96 VAL A CA 1
ATOM 761 C C . VAL A 1 96 ? -8.375 -7.824 -0.924 1 88.94 96 VAL A C 1
ATOM 763 O O . VAL A 1 96 ? -7.551 -7.094 -0.366 1 88.94 96 VAL A O 1
ATOM 766 N N . VAL A 1 97 ? -9.594 -7.941 -0.617 1 87 97 VAL A N 1
ATOM 767 C CA . VAL A 1 97 ? -10.141 -7.309 0.578 1 87 97 VAL A CA 1
ATOM 768 C C . VAL A 1 97 ? -10.57 -8.375 1.579 1 87 97 VAL A C 1
ATOM 770 O O . VAL A 1 97 ? -11.234 -9.352 1.212 1 87 97 VAL A O 1
ATOM 773 N N . GLY A 1 98 ? -10.094 -8.195 2.76 1 83.75 98 GLY A N 1
ATOM 774 C CA . GLY A 1 98 ? -10.414 -9.141 3.812 1 83.75 98 GLY A CA 1
ATOM 775 C C . GLY A 1 98 ? -11.805 -8.938 4.391 1 83.75 98 GLY A C 1
ATOM 776 O O . GLY A 1 98 ? -12.75 -8.633 3.66 1 83.75 98 GLY A O 1
ATOM 777 N N . ASP A 1 99 ? -11.922 -9.336 5.684 1 74.44 99 ASP A N 1
ATOM 778 C CA . ASP A 1 99 ? -13.219 -9.367 6.359 1 74.44 99 ASP A CA 1
ATOM 779 C C . ASP A 1 99 ? -13.766 -7.961 6.578 1 74.44 99 ASP A C 1
ATOM 781 O O . ASP A 1 99 ? -14.938 -7.793 6.93 1 74.44 99 ASP A O 1
ATOM 785 N N . ILE A 1 100 ? -13.008 -6.977 6.43 1 66.44 100 ILE A N 1
ATOM 786 C CA . ILE A 1 100 ? -13.523 -5.629 6.645 1 66.44 100 ILE A CA 1
ATOM 787 C C . ILE A 1 100 ? -14.328 -5.18 5.43 1 66.44 100 ILE A C 1
ATOM 789 O O . ILE A 1 100 ? -14.023 -5.57 4.301 1 66.44 100 ILE A O 1
ATOM 793 N N . ASP A 1 101 ? -15.539 -4.715 5.746 1 61.66 101 ASP A N 1
ATOM 794 C CA . ASP A 1 101 ? -16.266 -4.098 4.637 1 61.66 101 ASP A CA 1
ATOM 795 C C . ASP A 1 101 ? -15.609 -2.783 4.219 1 61.66 101 ASP A C 1
ATOM 797 O O . ASP A 1 101 ? -14.789 -2.227 4.957 1 61.66 101 ASP A O 1
ATOM 801 N N . VAL A 1 102 ? -15.695 -2.484 2.916 1 58.22 102 VAL A N 1
ATOM 802 C CA . VAL A 1 102 ? -15.125 -1.303 2.275 1 58.22 102 VAL A CA 1
ATOM 803 C C . VAL A 1 102 ? -15.414 -0.066 3.123 1 58.22 102 VAL A C 1
ATOM 805 O O . VAL A 1 102 ? -14.531 0.766 3.342 1 58.22 102 VAL A O 1
ATOM 808 N N . ALA A 1 103 ? -16.609 -0.058 3.578 1 63.88 103 ALA A N 1
ATOM 809 C CA . ALA A 1 103 ? -16.969 1.086 4.414 1 63.88 103 ALA A CA 1
ATOM 810 C C . ALA A 1 103 ? -16.078 1.162 5.648 1 63.88 103 ALA A C 1
ATOM 812 O O . ALA A 1 103 ? -15.719 2.254 6.098 1 63.88 103 ALA A O 1
ATOM 813 N N . GLY A 1 104 ? -15.672 -0.001 5.938 1 71.44 104 GLY A N 1
ATOM 814 C CA . GLY A 1 104 ? -14.859 -0.068 7.141 1 71.44 104 GLY A CA 1
ATOM 815 C C . GLY A 1 104 ? -13.414 0.336 6.906 1 71.44 104 GLY A C 1
ATOM 816 O O . GLY A 1 104 ? -12.703 0.687 7.848 1 71.44 104 GLY A O 1
ATOM 817 N N . LEU A 1 105 ? -13.047 0.363 5.672 1 78 105 LEU A N 1
ATOM 818 C CA . LEU A 1 105 ? -11.672 0.729 5.332 1 78 105 LEU A CA 1
ATOM 819 C C . LEU A 1 105 ? -11.523 2.242 5.227 1 78 105 LEU A C 1
ATOM 821 O O . LEU A 1 105 ? -10.43 2.777 5.395 1 78 105 LEU A O 1
ATOM 825 N N . HIS A 1 106 ? -12.688 2.869 5.004 1 78.19 106 HIS A N 1
ATOM 826 C CA . HIS A 1 106 ? -12.672 4.32 4.848 1 78.19 106 HIS A CA 1
ATOM 827 C C . HIS A 1 106 ? -12.484 5.012 6.191 1 78.19 106 HIS A C 1
ATOM 829 O O . HIS A 1 106 ? -13.164 4.684 7.164 1 78.19 106 HIS A O 1
ATOM 835 N N . ARG A 1 107 ? -11.516 5.91 6.262 1 77.19 107 ARG A N 1
ATOM 836 C CA . ARG A 1 107 ? -11.211 6.734 7.43 1 77.19 107 ARG A CA 1
ATOM 837 C C . ARG A 1 107 ? -10.734 5.879 8.594 1 77.19 107 ARG A C 1
ATOM 839 O O . ARG A 1 107 ? -11.242 6.008 9.711 1 77.19 107 ARG A O 1
ATOM 846 N N . GLN A 1 108 ? -9.906 5 8.344 1 80.69 108 GLN A N 1
ATOM 847 C CA . GLN A 1 108 ? -9.18 4.258 9.367 1 80.69 108 GLN A CA 1
ATOM 848 C C . GLN A 1 108 ? -7.82 4.895 9.648 1 80.69 108 GLN A C 1
ATOM 850 O O . GLN A 1 108 ? -7.258 5.582 8.789 1 80.69 108 GLN A O 1
ATOM 855 N N . GLY A 1 109 ? -7.383 4.664 10.852 1 83.44 109 GLY A N 1
ATOM 856 C CA . GLY A 1 109 ? -6.02 5.062 11.156 1 83.44 109 GLY A CA 1
ATOM 857 C C . GLY A 1 109 ? -5.938 6.117 12.25 1 83.44 109 GLY A C 1
ATOM 858 O O . GLY A 1 109 ? -6.961 6.637 12.695 1 83.44 109 GLY A O 1
ATOM 859 N N . ARG A 1 110 ? -4.82 6.48 12.617 1 85.06 110 ARG A N 1
ATOM 860 C CA . ARG A 1 110 ? -4.508 7.34 13.75 1 85.06 110 ARG A CA 1
ATOM 861 C C . ARG A 1 110 ? -5.059 8.75 13.547 1 85.06 110 ARG A C 1
ATOM 863 O O . ARG A 1 110 ? -5.402 9.43 14.508 1 85.06 110 ARG A O 1
ATOM 870 N N . ALA A 1 111 ? -5.102 9.164 12.359 1 84.25 111 ALA A N 1
ATOM 871 C CA . ALA A 1 111 ? -5.582 10.516 12.078 1 84.25 111 ALA A CA 1
ATOM 872 C C . ALA A 1 111 ? -7.039 10.672 12.508 1 84.25 111 ALA A C 1
ATOM 874 O O . ALA A 1 111 ? -7.512 11.789 12.719 1 84.25 111 ALA A O 1
ATOM 875 N N . PHE A 1 112 ? -7.75 9.625 12.633 1 83.5 112 PHE A N 1
ATOM 876 C CA . PHE A 1 112 ? -9.172 9.68 12.93 1 83.5 112 PHE A CA 1
ATOM 877 C C . PHE A 1 112 ? -9.445 9.211 14.359 1 83.5 112 PHE A C 1
ATOM 879 O O . PHE A 1 112 ? -10.602 9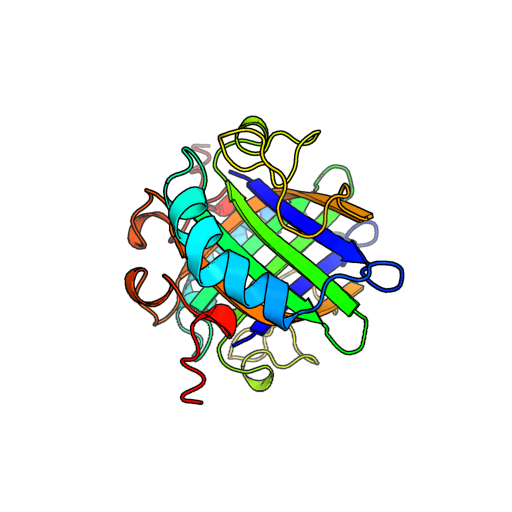.094 14.766 1 83.5 112 PHE A O 1
ATOM 886 N N . ASP A 1 113 ? -8.375 8.75 14.992 1 73.62 113 ASP A N 1
ATOM 887 C CA . ASP A 1 113 ? -8.523 8.336 16.391 1 73.62 113 ASP A CA 1
ATOM 888 C C . ASP A 1 113 ? -8.812 9.531 17.297 1 73.62 113 ASP A C 1
ATOM 890 O O . ASP A 1 113 ? -8.219 10.602 17.125 1 73.62 113 ASP A O 1
ATOM 894 N N . ILE A 1 114 ? -10.133 9.891 17.484 1 54.34 114 ILE A N 1
ATOM 895 C CA . ILE A 1 114 ? -10.57 10.984 18.344 1 54.34 114 ILE A CA 1
ATOM 896 C C . ILE A 1 114 ? -9.711 11.031 19.609 1 54.34 114 ILE A C 1
ATOM 898 O O . ILE A 1 114 ? -9.617 10.039 20.328 1 54.34 114 ILE A O 1
ATOM 902 N N . HIS A 1 115 ? -8.633 11.719 19.484 1 40.75 115 HIS A N 1
ATOM 903 C CA . HIS A 1 115 ? -8.07 12.07 20.781 1 40.75 115 HIS A CA 1
ATOM 904 C C . HIS A 1 115 ? -9.047 12.914 21.594 1 40.75 115 HIS A C 1
ATOM 906 O O . HIS A 1 115 ? -9.523 13.945 21.125 1 40.75 115 HIS A O 1
ATOM 912 N N . GLU A 1 116 ? -10 12.289 22.172 1 33.78 116 GLU A N 1
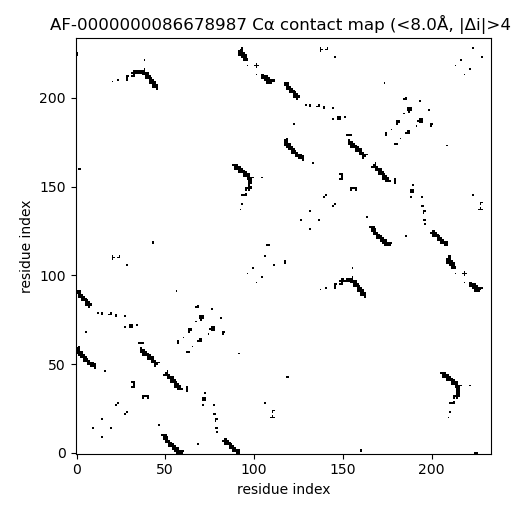ATOM 913 C CA . GLU A 1 116 ? -10.641 13.102 23.203 1 33.78 116 GLU A CA 1
ATOM 914 C C . GLU A 1 116 ? -9.609 13.859 24.031 1 33.78 116 GLU A C 1
ATOM 916 O O . GLU A 1 116 ? -8.766 13.25 24.688 1 33.78 116 GLU A O 1
ATOM 921 N N . SER A 1 117 ? -8.977 14.82 23.484 1 28.69 117 SER A N 1
ATOM 922 C CA . SER A 1 117 ? -8.625 15.766 24.547 1 28.69 117 SER A CA 1
ATOM 923 C C . SER A 1 117 ? -9.867 16.359 25.188 1 28.69 117 SER A C 1
ATOM 925 O O . SER A 1 117 ? -10.875 16.609 24.516 1 28.69 117 SER A O 1
ATOM 927 N N . MET B 1 1 ? -3.656 0.009 13.641 1 89.62 1 MET B N 1
ATOM 928 C CA . MET B 1 1 ? -3.59 -0.589 12.312 1 89.62 1 MET B CA 1
ATOM 929 C C . MET B 1 1 ? -2.252 -0.289 11.641 1 89.62 1 MET B C 1
ATOM 931 O O . MET B 1 1 ? -1.562 0.658 12.023 1 89.62 1 MET B O 1
ATOM 935 N N . PHE B 1 2 ? -1.808 -1.245 10.695 1 91.69 2 PHE B N 1
ATOM 936 C CA . PHE B 1 2 ? -0.453 -1.158 10.164 1 91.69 2 PHE B CA 1
ATOM 937 C C . PHE B 1 2 ? -0.455 -1.341 8.656 1 91.69 2 PHE B C 1
ATOM 939 O O . PHE B 1 2 ? -1.394 -1.908 8.094 1 91.69 2 PHE B O 1
ATOM 946 N N . VAL B 1 3 ? 0.554 -0.76 8.109 1 94 3 VAL B N 1
ATOM 947 C CA . VAL B 1 3 ? 0.906 -0.997 6.715 1 94 3 VAL B CA 1
ATOM 948 C C . VAL B 1 3 ? 2.197 -1.81 6.637 1 94 3 VAL B C 1
ATOM 950 O O . VAL B 1 3 ? 3.205 -1.445 7.246 1 94 3 VAL B O 1
ATOM 953 N N . ALA B 1 4 ? 2.143 -2.889 5.973 1 92.69 4 ALA B N 1
ATOM 954 C CA . ALA B 1 4 ? 3.348 -3.668 5.695 1 92.69 4 ALA B CA 1
ATOM 955 C C . ALA B 1 4 ? 3.658 -3.678 4.199 1 92.69 4 ALA B C 1
ATOM 957 O O . ALA B 1 4 ? 2.758 -3.842 3.373 1 92.69 4 ALA B O 1
ATOM 958 N N . ILE B 1 5 ? 4.887 -3.412 3.881 1 94.44 5 ILE B N 1
ATOM 959 C CA . ILE B 1 5 ? 5.379 -3.475 2.51 1 94.44 5 ILE B CA 1
ATOM 960 C C . ILE B 1 5 ? 6.488 -4.52 2.404 1 94.44 5 ILE B C 1
ATOM 962 O O . ILE B 1 5 ? 7.504 -4.426 3.096 1 94.44 5 ILE B O 1
ATOM 966 N N . VAL B 1 6 ? 6.281 -5.477 1.57 1 92.69 6 VAL B N 1
ATOM 967 C CA . VAL B 1 6 ? 7.223 -6.578 1.408 1 92.69 6 VAL B CA 1
ATOM 968 C C . VAL B 1 6 ? 7.594 -6.73 -0.065 1 92.69 6 VAL B C 1
ATOM 970 O O . VAL B 1 6 ? 6.75 -6.555 -0.946 1 92.69 6 VAL B O 1
ATOM 973 N N . ALA B 1 7 ? 8.891 -7.07 -0.297 1 94.31 7 ALA B N 1
ATOM 974 C CA . ALA B 1 7 ? 9.297 -7.227 -1.69 1 94.31 7 ALA B CA 1
ATOM 975 C C . ALA B 1 7 ? 10.383 -8.297 -1.826 1 94.31 7 ALA B C 1
ATOM 977 O O . ALA B 1 7 ? 11.148 -8.531 -0.889 1 94.31 7 ALA B O 1
ATOM 978 N N . TRP B 1 8 ? 10.336 -8.93 -2.934 1 93.88 8 TRP B N 1
ATOM 979 C CA . TRP B 1 8 ? 11.359 -9.875 -3.367 1 93.88 8 TRP B CA 1
ATOM 980 C C . TRP B 1 8 ? 12.094 -9.367 -4.605 1 93.88 8 TRP B C 1
ATOM 982 O O . TRP B 1 8 ? 11.461 -8.945 -5.574 1 93.88 8 TRP B O 1
ATOM 992 N N . ASP B 1 9 ? 13.406 -9.289 -4.539 1 96.25 9 ASP B N 1
ATOM 993 C CA . ASP B 1 9 ? 14.234 -9.211 -5.738 1 96.25 9 ASP B CA 1
ATOM 994 C C . ASP B 1 9 ? 14.359 -10.57 -6.414 1 96.25 9 ASP B C 1
ATOM 996 O O . ASP B 1 9 ? 14.961 -11.492 -5.855 1 96.25 9 ASP B O 1
ATOM 1000 N N . LEU B 1 10 ? 13.844 -10.719 -7.598 1 96.69 10 LEU B N 1
ATOM 1001 C CA . LEU B 1 10 ? 13.711 -12.023 -8.242 1 96.69 10 LEU B CA 1
ATOM 1002 C C . LEU B 1 10 ? 14.812 -12.234 -9.273 1 96.69 10 LEU B C 1
ATOM 1004 O O . LEU B 1 10 ? 14.75 -13.172 -10.062 1 96.69 10 LEU B O 1
ATOM 1008 N N . ARG B 1 11 ? 15.82 -11.414 -9.32 1 96.69 11 ARG B N 1
ATOM 1009 C CA . ARG B 1 11 ? 16.859 -11.492 -10.344 1 96.69 11 ARG B CA 1
ATOM 1010 C C . ARG B 1 11 ? 17.562 -12.844 -10.305 1 96.69 11 ARG B C 1
ATOM 1012 O O . ARG B 1 11 ? 17.938 -13.383 -11.352 1 96.69 11 ARG B O 1
ATOM 1019 N N . ALA B 1 12 ? 17.672 -13.367 -9.148 1 94.31 12 ALA B N 1
ATOM 1020 C CA . ALA B 1 12 ? 18.375 -14.648 -9.023 1 94.31 12 ALA B CA 1
ATOM 1021 C C . ALA B 1 12 ? 17.391 -15.805 -8.906 1 94.31 12 ALA B C 1
ATOM 1023 O O . ALA B 1 12 ? 17.781 -16.953 -8.672 1 94.31 12 ALA B O 1
ATOM 1024 N N . SER B 1 13 ? 16.109 -15.531 -8.938 1 93.62 13 SER B N 1
ATOM 1025 C CA . SER B 1 13 ? 15.07 -16.547 -8.789 1 93.62 13 SER B CA 1
ATOM 1026 C C . SER B 1 13 ? 14.625 -17.078 -10.141 1 93.62 13 SER B C 1
ATOM 1028 O O . SER B 1 13 ? 14.477 -16.312 -11.102 1 93.62 13 SER B O 1
ATOM 1030 N N . PRO B 1 14 ? 14.398 -18.328 -10.227 1 94.88 14 PRO B N 1
ATOM 1031 C CA . PRO B 1 14 ? 13.914 -18.891 -11.484 1 94.88 14 PRO B CA 1
ATOM 1032 C C . PRO B 1 14 ? 12.414 -18.703 -11.68 1 94.88 14 PRO B C 1
ATOM 1034 O O . PRO B 1 14 ? 11.883 -18.969 -12.758 1 94.88 14 PRO B O 1
ATOM 1037 N N . VAL B 1 15 ? 11.664 -18.25 -10.688 1 94.88 15 VAL B N 1
ATOM 1038 C CA . VAL B 1 15 ? 10.211 -18.141 -10.766 1 94.88 15 VAL B CA 1
ATOM 1039 C C . VAL B 1 15 ? 9.828 -17.094 -11.812 1 94.88 15 VAL B C 1
ATOM 1041 O O . VAL B 1 15 ? 10.492 -16.062 -11.93 1 94.88 15 VAL B O 1
ATOM 1044 N N . THR B 1 16 ? 8.742 -17.344 -12.586 1 95.88 16 THR B N 1
ATOM 1045 C CA . THR B 1 16 ? 8.273 -16.406 -13.586 1 95.88 16 THR B CA 1
ATOM 1046 C C . THR B 1 16 ? 7.078 -15.609 -13.07 1 95.88 16 THR B C 1
ATOM 1048 O O . THR B 1 16 ? 6.371 -16.062 -12.164 1 95.88 16 THR B O 1
ATOM 1051 N N . PHE B 1 17 ? 6.906 -14.469 -13.648 1 95.81 17 PHE B N 1
ATOM 1052 C CA . PHE B 1 17 ? 5.762 -13.656 -13.258 1 95.81 17 PHE B CA 1
ATOM 1053 C C . PHE B 1 17 ? 4.453 -14.352 -13.617 1 95.81 17 PHE B C 1
ATOM 1055 O O . PHE B 1 17 ? 3.459 -14.219 -12.898 1 95.81 17 PHE B O 1
ATOM 1062 N N . ASP B 1 18 ? 4.438 -15.133 -14.727 1 94.62 18 ASP B N 1
ATOM 1063 C CA . ASP B 1 18 ? 3.25 -15.906 -15.078 1 94.62 18 ASP B CA 1
ATOM 1064 C C . ASP B 1 18 ? 2.922 -16.922 -13.992 1 94.62 18 ASP B C 1
ATOM 1066 O O . ASP B 1 18 ? 1.753 -17.125 -13.656 1 94.62 18 ASP B O 1
ATOM 1070 N N . GLU B 1 19 ? 3.9 -17.547 -13.477 1 93.5 19 GLU B N 1
ATOM 1071 C CA . GLU B 1 19 ? 3.711 -18.5 -12.398 1 93.5 19 GLU B CA 1
ATOM 1072 C C . GLU B 1 19 ? 3.166 -17.828 -11.141 1 93.5 19 GLU B C 1
ATOM 1074 O O . GLU B 1 19 ? 2.281 -18.359 -10.477 1 93.5 19 GLU B O 1
ATOM 1079 N N . LEU B 1 20 ? 3.674 -16.719 -10.836 1 94 20 LEU B N 1
ATOM 1080 C CA . LEU B 1 20 ? 3.232 -15.969 -9.664 1 94 20 LEU B CA 1
ATOM 1081 C C . LEU B 1 20 ? 1.785 -15.516 -9.828 1 94 20 LEU B C 1
ATOM 1083 O O . LEU B 1 20 ? 0.982 -15.648 -8.898 1 94 20 LEU B O 1
ATOM 1087 N N . ARG B 1 21 ? 1.492 -14.984 -11 1 94.56 21 ARG B N 1
ATOM 1088 C CA . ARG B 1 21 ? 0.121 -14.562 -11.266 1 94.56 21 ARG B CA 1
ATOM 1089 C C . ARG B 1 21 ? -0.844 -15.742 -11.164 1 94.56 21 ARG B C 1
ATOM 1091 O O . ARG B 1 21 ? -1.929 -15.617 -10.586 1 94.56 21 ARG B O 1
ATOM 1098 N N . ALA B 1 22 ? -0.45 -16.859 -11.648 1 91.88 22 ALA B N 1
ATOM 1099 C CA . ALA B 1 22 ? -1.289 -18.047 -11.586 1 91.88 22 ALA B CA 1
ATOM 1100 C C . ALA B 1 22 ? -1.509 -18.5 -10.148 1 91.88 22 ALA B C 1
ATOM 1102 O O . ALA B 1 22 ? -2.625 -18.859 -9.766 1 91.88 22 ALA B O 1
ATOM 1103 N N . TRP B 1 23 ? -0.468 -18.516 -9.43 1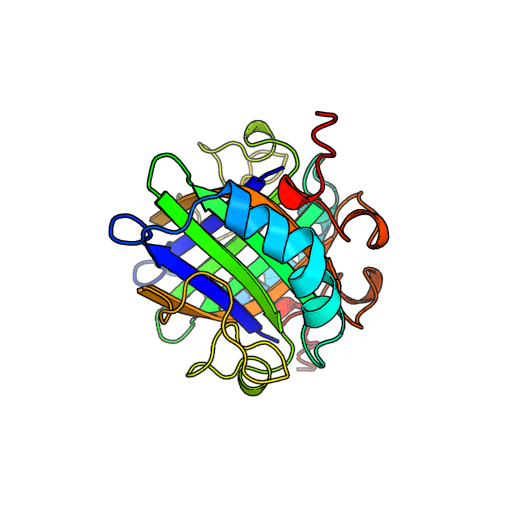 90.38 23 TRP B N 1
ATOM 1104 C CA . TRP B 1 23 ? -0.56 -18.891 -8.023 1 90.38 23 TRP B CA 1
ATOM 1105 C C . TRP B 1 23 ? -1.495 -17.953 -7.266 1 90.38 23 TRP B C 1
ATOM 1107 O O . TRP B 1 23 ? -2.309 -18.391 -6.453 1 90.38 23 TRP B O 1
ATOM 1117 N N . VAL B 1 24 ? -1.369 -16.625 -7.484 1 92.12 24 VAL B N 1
ATOM 1118 C CA . VAL B 1 24 ? -2.236 -15.656 -6.828 1 92.12 24 VAL B CA 1
ATOM 1119 C C . VAL B 1 24 ? -3.691 -15.93 -7.203 1 92.12 24 VAL B C 1
ATOM 1121 O O . VAL B 1 24 ? -4.555 -16.031 -6.332 1 92.12 24 VAL B O 1
ATOM 1124 N N . ALA B 1 25 ? -3.963 -16.078 -8.492 1 91.88 25 ALA B N 1
ATOM 1125 C CA . ALA B 1 25 ? -5.328 -16.219 -8.992 1 91.88 25 ALA B CA 1
ATOM 1126 C C . ALA B 1 25 ? -5.965 -17.516 -8.5 1 91.88 25 ALA B C 1
ATOM 1128 O O . ALA B 1 25 ? -7.156 -17.547 -8.18 1 91.88 25 ALA B O 1
ATOM 1129 N N . ARG B 1 26 ? -5.156 -18.531 -8.344 1 90.12 26 ARG B N 1
ATOM 1130 C CA . ARG B 1 26 ? -5.719 -19.844 -8.086 1 90.12 26 ARG B CA 1
ATOM 1131 C C . ARG B 1 26 ? -5.773 -20.125 -6.586 1 90.12 26 ARG B C 1
ATOM 1133 O O . ARG B 1 26 ? -6.633 -20.891 -6.125 1 90.12 26 ARG B O 1
ATOM 1140 N N . THR B 1 27 ? -4.875 -19.516 -5.883 1 87.81 27 THR B N 1
ATOM 1141 C CA . THR B 1 27 ? -4.734 -19.953 -4.5 1 87.81 27 THR B CA 1
ATOM 1142 C C . THR B 1 27 ? -4.66 -18.766 -3.557 1 87.81 27 THR B C 1
ATOM 1144 O O . THR B 1 27 ? -5.551 -18.562 -2.729 1 87.81 27 THR B O 1
ATOM 1147 N N . ALA B 1 28 ? -3.689 -17.938 -3.689 1 86.38 28 ALA B N 1
ATOM 1148 C CA . ALA B 1 28 ? -3.289 -16.969 -2.678 1 86.38 28 ALA B CA 1
ATOM 1149 C C . ALA B 1 28 ? -4.391 -15.938 -2.441 1 86.38 28 ALA B C 1
ATOM 1151 O O . ALA B 1 28 ? -4.641 -15.539 -1.303 1 86.38 28 ALA B O 1
ATOM 1152 N N . ALA B 1 29 ? -5.027 -15.539 -3.529 1 88.06 29 ALA B N 1
ATOM 1153 C CA . ALA B 1 29 ? -6.047 -14.5 -3.393 1 88.06 29 ALA B CA 1
ATOM 1154 C C . ALA B 1 29 ? -7.133 -14.93 -2.408 1 88.06 29 ALA B C 1
ATOM 1156 O O . ALA B 1 29 ? -7.461 -14.188 -1.478 1 88.06 29 ALA B O 1
ATOM 1157 N N . ASP B 1 30 ? -7.605 -16.125 -2.539 1 85.38 30 ASP B N 1
ATOM 1158 C CA . ASP B 1 30 ? -8.664 -16.625 -1.67 1 85.38 30 ASP B CA 1
ATOM 1159 C C . ASP B 1 30 ? -8.156 -16.812 -0.243 1 85.38 30 ASP B C 1
ATOM 1161 O O . ASP B 1 30 ? -8.852 -16.484 0.72 1 85.38 30 ASP B O 1
ATOM 1165 N N . GLU B 1 31 ? -7.035 -17.297 -0.147 1 84.69 31 GLU B N 1
ATOM 1166 C CA . GLU B 1 31 ? -6.492 -17.594 1.175 1 84.69 31 GLU B CA 1
ATOM 1167 C C . GLU B 1 31 ? -6.211 -16.312 1.958 1 84.69 31 GLU B C 1
ATOM 1169 O O . GLU B 1 31 ? -6.543 -16.219 3.141 1 84.69 31 GLU B O 1
ATOM 1174 N N . TYR B 1 32 ? -5.648 -15.336 1.318 1 86.12 32 TYR B N 1
ATOM 1175 C CA . TYR B 1 32 ? -5.309 -14.109 2.021 1 86.12 32 TYR B CA 1
ATOM 1176 C C . TYR B 1 32 ? -6.555 -13.289 2.328 1 86.12 32 TYR B C 1
ATOM 1178 O O . TYR B 1 32 ? -6.605 -12.57 3.33 1 86.12 32 TYR B O 1
ATOM 1186 N N . ALA B 1 33 ? -7.504 -13.414 1.494 1 84.44 33 ALA B N 1
ATOM 1187 C CA . ALA B 1 33 ? -8.75 -12.695 1.745 1 84.44 33 ALA B CA 1
ATOM 1188 C C . ALA B 1 33 ? -9.43 -13.195 3.018 1 84.44 33 ALA B C 1
ATOM 1190 O O . ALA B 1 33 ? -10.219 -12.477 3.633 1 84.44 33 ALA B O 1
ATOM 1191 N N . ARG B 1 34 ? -9.055 -14.375 3.441 1 83.94 34 ARG B N 1
ATOM 1192 C CA . ARG B 1 34 ? -9.711 -14.992 4.59 1 83.94 34 ARG B CA 1
ATOM 1193 C C . ARG B 1 34 ? -8.852 -14.867 5.844 1 83.94 34 ARG B C 1
ATOM 1195 O O . ARG B 1 34 ? -9.258 -15.297 6.922 1 83.94 34 ARG B O 1
ATOM 1202 N N . LEU B 1 35 ? -7.707 -14.32 5.715 1 82.38 35 LEU B N 1
ATOM 1203 C CA . LEU B 1 35 ? -6.816 -14.211 6.867 1 82.38 35 LEU B CA 1
ATOM 1204 C C . LEU B 1 35 ? -7.336 -13.188 7.863 1 82.38 35 LEU B C 1
ATOM 1206 O O . LEU B 1 35 ? -7.609 -12.039 7.496 1 82.38 35 LEU B O 1
ATOM 1210 N N . PRO B 1 36 ? -7.5 -13.672 9.07 1 82.62 36 PRO B N 1
ATOM 1211 C CA . PRO B 1 36 ? -7.949 -12.719 10.086 1 82.62 36 PRO B CA 1
ATOM 1212 C C . PRO B 1 36 ? -7.004 -11.531 10.234 1 82.62 36 PRO B C 1
ATOM 1214 O O . PRO B 1 36 ? -5.781 -11.703 10.211 1 82.62 36 PRO B O 1
ATOM 1217 N N . GLY B 1 37 ? -7.566 -10.32 10.289 1 82.31 37 GLY B N 1
ATOM 1218 C CA . GLY B 1 37 ? -6.785 -9.117 10.555 1 82.31 37 GLY B CA 1
ATOM 1219 C C . GLY B 1 37 ? -6.25 -8.469 9.289 1 82.31 37 GLY B C 1
ATOM 1220 O O . GLY B 1 37 ? -5.711 -7.359 9.344 1 82.31 37 GLY B O 1
ATOM 1221 N N . VAL B 1 38 ? -6.312 -9.211 8.172 1 85.44 38 VAL B N 1
ATOM 1222 C CA . VAL B 1 38 ? -5.914 -8.609 6.902 1 85.44 38 VAL B CA 1
ATOM 1223 C C . VAL B 1 38 ? -7.098 -7.863 6.289 1 85.44 38 VAL B C 1
ATOM 1225 O O . VAL B 1 38 ? -8.117 -8.477 5.953 1 85.44 38 VAL B O 1
ATOM 1228 N N . ASN B 1 39 ? -6.973 -6.562 6.117 1 88 39 ASN B N 1
ATOM 1229 C CA . ASN B 1 39 ? -8.047 -5.746 5.562 1 88 39 ASN B CA 1
ATOM 1230 C C . ASN B 1 39 ? -7.91 -5.586 4.051 1 88 39 ASN B C 1
ATOM 1232 O O . ASN B 1 39 ? -8.898 -5.688 3.32 1 88 39 ASN B O 1
ATOM 1236 N N . VAL B 1 40 ? -6.742 -5.301 3.691 1 89.62 40 VAL B N 1
ATOM 1237 C CA . VAL B 1 40 ? -6.438 -5.191 2.27 1 89.62 40 VAL B CA 1
ATOM 1238 C C . VAL B 1 40 ? -5.047 -5.766 1.994 1 89.62 40 VAL B C 1
ATOM 1240 O O . VAL B 1 40 ? -4.117 -5.555 2.775 1 89.62 40 VAL B O 1
ATOM 1243 N N . LYS B 1 41 ? -4.922 -6.465 0.933 1 90.5 41 LYS B N 1
ATOM 1244 C CA . LYS B 1 41 ? -3.635 -6.871 0.375 1 90.5 41 LYS B CA 1
ATOM 1245 C C . LYS B 1 41 ? -3.582 -6.609 -1.128 1 90.5 41 LYS B C 1
ATOM 1247 O O . LYS B 1 41 ? -4.543 -6.895 -1.847 1 90.5 41 LYS B O 1
ATOM 1252 N N . ALA B 1 42 ? -2.514 -6.016 -1.596 1 94.75 42 ALA B N 1
ATOM 1253 C CA . ALA B 1 42 ? -2.289 -5.773 -3.018 1 94.75 42 ALA B CA 1
ATOM 1254 C C . ALA B 1 42 ? -0.9 -6.242 -3.443 1 94.75 42 ALA B C 1
ATOM 1256 O O . ALA B 1 42 ? 0.109 -5.789 -2.898 1 94.75 42 ALA B O 1
ATOM 1257 N N . TRP B 1 43 ? -0.878 -7.184 -4.355 1 95.06 43 TRP B N 1
ATOM 1258 C CA . TRP B 1 43 ? 0.378 -7.602 -4.969 1 95.06 43 TRP B CA 1
ATOM 1259 C C . TRP B 1 43 ? 0.806 -6.625 -6.059 1 95.06 43 TRP B C 1
ATOM 1261 O O . TRP B 1 43 ? -0.031 -6.117 -6.809 1 95.06 43 TRP B O 1
ATOM 1271 N N . PHE B 1 44 ? 2.109 -6.43 -6.098 1 97.25 44 PHE B N 1
ATOM 1272 C CA . PHE B 1 44 ? 2.615 -5.527 -7.125 1 97.25 44 PHE B CA 1
ATOM 1273 C C . PHE B 1 44 ? 3.893 -6.078 -7.746 1 97.25 44 PHE B C 1
ATOM 1275 O O . PHE B 1 44 ? 4.52 -6.984 -7.191 1 97.25 44 PHE B O 1
ATOM 1282 N N . SER B 1 45 ? 4.23 -5.551 -8.93 1 97 45 SER B N 1
ATOM 1283 C CA . SER B 1 45 ? 5.453 -5.988 -9.594 1 97 45 SER B CA 1
ATOM 1284 C C . SER B 1 45 ? 6.082 -4.859 -10.398 1 97 45 SER B C 1
ATOM 1286 O O . SER B 1 45 ? 5.422 -3.865 -10.711 1 97 45 SER B O 1
ATOM 1288 N N . ASP B 1 46 ? 7.359 -4.906 -10.539 1 97.38 46 ASP B N 1
ATOM 1289 C CA . ASP B 1 46 ? 8.148 -4.293 -11.602 1 97.38 46 ASP B CA 1
ATOM 1290 C C . ASP B 1 46 ? 8.922 -5.348 -12.391 1 97.38 46 ASP B C 1
ATOM 1292 O O . ASP B 1 46 ? 9.992 -5.797 -11.953 1 97.38 46 ASP B O 1
ATOM 1296 N N . GLU B 1 47 ? 8.367 -5.766 -13.508 1 96.5 47 GLU B N 1
ATOM 1297 C CA . GLU B 1 47 ? 8.953 -6.891 -14.234 1 96.5 47 GLU B CA 1
ATOM 1298 C C . GLU B 1 47 ? 10.336 -6.535 -14.781 1 96.5 47 GLU B C 1
ATOM 1300 O O . GLU B 1 47 ? 11.227 -7.383 -14.82 1 96.5 47 GLU B O 1
ATOM 1305 N N . ARG B 1 48 ? 10.484 -5.312 -15.219 1 96.38 48 ARG B N 1
ATOM 1306 C CA . ARG B 1 48 ? 11.781 -4.891 -15.734 1 96.38 48 ARG B CA 1
ATOM 1307 C C . ARG B 1 48 ? 12.859 -4.996 -14.656 1 96.38 48 ARG B C 1
ATOM 1309 O O . ARG B 1 48 ? 13.977 -5.445 -14.922 1 96.38 48 ARG B O 1
ATOM 1316 N N . LYS B 1 49 ? 12.555 -4.664 -13.461 1 97.19 49 LYS B N 1
ATOM 1317 C CA . LYS B 1 49 ? 13.492 -4.715 -12.344 1 97.19 49 LYS B CA 1
ATOM 1318 C C . LYS B 1 49 ? 13.422 -6.059 -11.625 1 97.19 49 LYS B C 1
ATOM 1320 O O . LYS B 1 49 ? 14.164 -6.301 -10.672 1 97.19 49 LYS B O 1
ATOM 1325 N N . ARG B 1 50 ? 12.484 -6.906 -12.016 1 97.75 50 ARG B N 1
ATOM 1326 C CA . ARG B 1 50 ? 12.242 -8.234 -11.461 1 97.75 50 ARG B CA 1
ATOM 1327 C C . ARG B 1 50 ? 11.914 -8.148 -9.969 1 97.75 50 ARG B C 1
ATOM 1329 O O . ARG B 1 50 ? 12.508 -8.867 -9.164 1 97.75 50 ARG B O 1
ATOM 1336 N N . ILE B 1 51 ? 11 -7.309 -9.695 1 97.88 51 ILE B N 1
ATOM 1337 C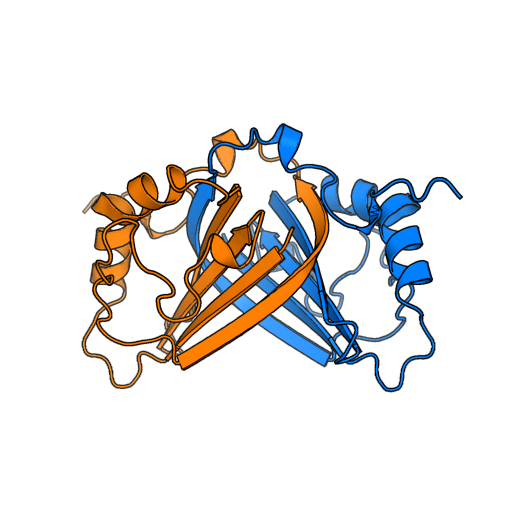 CA . ILE B 1 51 ? 10.508 -7.121 -8.336 1 97.88 51 ILE B CA 1
ATOM 1338 C C . ILE B 1 51 ? 9.078 -7.641 -8.227 1 97.88 51 ILE B C 1
ATOM 1340 O O . ILE B 1 51 ? 8.242 -7.367 -9.086 1 97.88 51 ILE B O 1
ATOM 1344 N N . TRP B 1 52 ? 8.891 -8.461 -7.23 1 96.12 52 TRP B N 1
ATOM 1345 C CA . TRP B 1 52 ? 7.566 -8.875 -6.781 1 96.12 52 TRP B CA 1
ATOM 1346 C C . TRP B 1 52 ? 7.316 -8.438 -5.34 1 96.12 52 TRP B C 1
ATOM 1348 O O . TRP B 1 52 ? 8.203 -8.531 -4.492 1 96.12 52 TRP B O 1
ATOM 1358 N N . GLY B 1 53 ? 6.133 -7.945 -5.074 1 94.81 53 GLY B N 1
ATOM 1359 C CA . GLY B 1 53 ? 5.891 -7.52 -3.705 1 94.81 53 GLY B CA 1
ATOM 1360 C C . GLY B 1 53 ? 4.418 -7.414 -3.365 1 94.81 53 GLY B C 1
ATOM 1361 O O . GLY B 1 53 ? 3.561 -7.832 -4.148 1 94.81 53 GLY B O 1
ATOM 1362 N N . ALA B 1 54 ? 4.199 -6.941 -2.162 1 94.44 54 ALA B N 1
ATOM 1363 C CA . ALA B 1 54 ? 2.834 -6.727 -1.686 1 94.44 54 ALA B CA 1
ATOM 1364 C C . ALA B 1 54 ? 2.787 -5.629 -0.627 1 94.44 54 ALA B C 1
ATOM 1366 O O . ALA B 1 54 ? 3.752 -5.434 0.116 1 94.44 54 ALA B O 1
ATOM 1367 N N . VAL B 1 55 ? 1.705 -4.977 -0.621 1 95.25 55 VAL B N 1
ATOM 1368 C CA . VAL B 1 55 ? 1.323 -4.098 0.479 1 95.25 55 VAL B CA 1
ATOM 1369 C C . VAL B 1 55 ? 0.152 -4.707 1.246 1 95.25 55 VAL B C 1
ATOM 1371 O O . VAL B 1 55 ? -0.78 -5.246 0.644 1 95.25 55 VAL B O 1
ATOM 1374 N N . TYR B 1 56 ? 0.235 -4.594 2.625 1 91.81 56 TYR B N 1
ATOM 1375 C CA . TYR B 1 56 ? -0.832 -5.051 3.508 1 91.81 56 TYR B CA 1
ATOM 1376 C C . TYR B 1 56 ? -1.333 -3.916 4.395 1 91.81 56 TYR B C 1
ATOM 1378 O O . TYR B 1 56 ? -0.54 -3.125 4.906 1 91.81 56 TYR B O 1
ATOM 1386 N N . LEU B 1 57 ? -2.59 -3.812 4.484 1 91.75 57 LEU B N 1
ATOM 1387 C CA . LEU B 1 57 ? -3.217 -3.127 5.609 1 91.75 57 LEU B CA 1
ATOM 1388 C C . LEU B 1 57 ? -3.758 -4.129 6.621 1 91.75 57 LEU B C 1
ATOM 1390 O O . LEU B 1 57 ? -4.668 -4.902 6.316 1 91.75 57 LEU B O 1
ATOM 1394 N N . VAL B 1 58 ? -3.148 -4.113 7.824 1 88.44 58 VAL B N 1
ATOM 1395 C CA . VAL B 1 58 ? -3.475 -5.152 8.797 1 88.44 58 VAL B CA 1
ATOM 1396 C C . VAL B 1 58 ? -3.801 -4.516 10.148 1 88.44 58 VAL B C 1
ATOM 1398 O O . VAL B 1 58 ? -3.357 -3.4 10.438 1 88.44 58 VAL B O 1
ATOM 1401 N N . GLU B 1 59 ? -4.516 -5.227 10.977 1 86 59 GLU B N 1
ATOM 1402 C CA . GLU B 1 59 ? -4.922 -4.746 12.297 1 86 59 GLU B CA 1
ATOM 1403 C C . GLU B 1 59 ? -3.758 -4.785 13.281 1 86 59 GLU B C 1
ATOM 1405 O O . GLU B 1 59 ? -3.672 -3.947 14.18 1 86 59 GLU B O 1
ATOM 1410 N N . SER B 1 60 ? -2.957 -5.852 13.117 1 82.94 60 SER B N 1
ATOM 1411 C CA . SER B 1 60 ? -1.827 -6.035 14.023 1 82.94 60 SER B CA 1
ATOM 1412 C C . SER B 1 60 ? -0.617 -6.602 13.281 1 82.94 60 SER B C 1
ATOM 1414 O O . SER B 1 60 ? -0.764 -7.281 12.266 1 82.94 60 SER B O 1
ATOM 1416 N N . ILE B 1 61 ? 0.53 -6.254 13.805 1 74.31 61 ILE B N 1
ATOM 1417 C CA . ILE B 1 61 ? 1.769 -6.77 13.234 1 74.31 61 ILE B CA 1
ATOM 1418 C C . ILE B 1 61 ? 1.775 -8.297 13.305 1 74.31 61 ILE B C 1
ATOM 1420 O O . ILE B 1 61 ? 2.311 -8.961 12.414 1 74.31 61 ILE B O 1
ATOM 1424 N N . GLY B 1 62 ? 1.202 -8.758 14.406 1 68.81 62 GLY B N 1
ATOM 1425 C CA . GLY B 1 62 ? 1.128 -10.195 14.617 1 68.81 62 GLY B CA 1
ATOM 1426 C C . GLY B 1 62 ? 0.276 -10.906 13.586 1 68.81 62 GLY B C 1
ATOM 1427 O O . GLY B 1 62 ? 0.36 -12.133 13.445 1 68.81 62 GLY B O 1
ATOM 1428 N N . ASP B 1 63 ? -0.471 -10.125 12.922 1 67.81 63 ASP B N 1
ATOM 1429 C CA . ASP B 1 63 ? -1.349 -10.727 11.922 1 67.81 63 ASP B CA 1
ATOM 1430 C C . ASP B 1 63 ? -0.55 -11.219 10.719 1 67.81 63 ASP B C 1
ATOM 1432 O O . ASP B 1 63 ? -1.032 -12.047 9.945 1 67.81 63 ASP B O 1
ATOM 1436 N N . LEU B 1 64 ? 0.641 -10.547 10.562 1 65.75 64 LEU B N 1
ATOM 1437 C CA . LEU B 1 64 ? 1.596 -11.023 9.57 1 65.75 64 LEU B CA 1
ATOM 1438 C C . LEU B 1 64 ? 2.824 -11.625 10.242 1 65.75 64 LEU B C 1
ATOM 1440 O O . LEU B 1 64 ? 3.279 -11.125 11.273 1 65.75 64 LEU B O 1
ATOM 1444 N N . ASP B 1 65 ? 2.959 -12.859 10.453 1 57.34 65 ASP B N 1
ATOM 1445 C CA . ASP B 1 65 ? 4.172 -13.391 11.062 1 57.34 65 ASP B CA 1
ATOM 1446 C C . ASP B 1 65 ? 5.418 -12.836 10.383 1 57.34 65 ASP B C 1
ATOM 1448 O O . ASP B 1 65 ? 5.684 -13.141 9.219 1 57.34 65 ASP B O 1
ATOM 1452 N N . PRO B 1 66 ? 6.078 -11.781 10.969 1 55.94 66 PRO B N 1
ATOM 1453 C CA . PRO B 1 66 ? 7.246 -11.141 10.359 1 55.94 66 PRO B CA 1
ATOM 1454 C C . PRO B 1 66 ? 8.289 -12.156 9.891 1 55.94 66 PRO B C 1
ATOM 1456 O O . PRO B 1 66 ? 9.039 -11.883 8.945 1 55.94 66 PRO B O 1
ATOM 1459 N N . GLU B 1 67 ? 8.445 -13.156 10.734 1 53.81 67 GLU B N 1
ATOM 1460 C CA . GLU B 1 67 ? 9.43 -14.172 10.359 1 53.81 67 GLU B CA 1
ATOM 1461 C C . GLU B 1 67 ? 8.93 -15.023 9.195 1 53.81 67 GLU B C 1
ATOM 1463 O O . GLU B 1 67 ? 9.688 -15.805 8.625 1 53.81 67 GLU B O 1
ATOM 1468 N N . ARG B 1 68 ? 7.664 -14.766 8.969 1 55.09 68 ARG B N 1
ATOM 1469 C CA . ARG B 1 68 ? 7.074 -15.672 7.984 1 55.09 68 ARG B CA 1
ATOM 1470 C C . ARG B 1 68 ? 6.324 -14.891 6.906 1 55.09 68 ARG B C 1
ATOM 1472 O O . ARG B 1 68 ? 5.484 -15.453 6.199 1 55.09 68 ARG B O 1
ATOM 1479 N N . ILE B 1 69 ? 6.477 -13.648 6.711 1 56.38 69 ILE B N 1
ATOM 1480 C CA . ILE B 1 69 ? 5.82 -12.977 5.594 1 56.38 69 ILE B CA 1
ATOM 1481 C C . ILE B 1 69 ? 6.344 -13.539 4.273 1 56.38 69 ILE B C 1
ATOM 1483 O O . ILE B 1 69 ? 7.551 -13.711 4.102 1 56.38 69 ILE B O 1
ATOM 1487 N N . PRO B 1 70 ? 5.324 -13.977 3.324 1 52.56 70 PRO B N 1
ATOM 1488 C CA . PRO B 1 70 ? 3.869 -14.141 3.357 1 52.56 70 PRO B CA 1
ATOM 1489 C C . PRO B 1 70 ? 3.443 -15.539 3.795 1 52.56 70 PRO B C 1
ATOM 1491 O O . PRO B 1 70 ? 3.814 -16.531 3.16 1 52.56 70 PRO B O 1
ATOM 1494 N N . ARG B 1 71 ? 3.611 -15.828 4.883 1 54.53 71 ARG B N 1
ATOM 1495 C CA . ARG B 1 71 ? 3.133 -17.188 5.062 1 54.53 71 ARG B CA 1
ATOM 1496 C C . ARG B 1 71 ? 1.61 -17.25 5.004 1 54.53 71 ARG B C 1
ATOM 1498 O O . ARG B 1 71 ? 0.929 -16.344 5.48 1 54.53 71 ARG B O 1
ATOM 1505 N N . LEU B 1 72 ? 1.312 -18.109 3.988 1 56.38 72 LEU B N 1
ATOM 1506 C CA . LEU B 1 72 ? -0.075 -18.547 4 1 56.38 72 LEU B CA 1
ATOM 1507 C C . LEU B 1 72 ? -0.462 -19.078 5.375 1 56.38 72 LEU B C 1
ATOM 1509 O O . LEU B 1 72 ? 0.408 -19.422 6.184 1 56.38 72 LEU B O 1
ATOM 1513 N N . PRO B 1 73 ? -1.611 -18.891 5.715 1 54.28 73 PRO B N 1
ATOM 1514 C CA . PRO B 1 73 ? -2.109 -19.359 7.008 1 54.28 73 PRO B CA 1
ATOM 1515 C C . PRO B 1 73 ? -1.542 -20.719 7.398 1 54.28 73 PRO B C 1
ATOM 1517 O O . PRO B 1 73 ? -1.354 -21 8.586 1 54.28 73 PRO B O 1
ATOM 1520 N N . ASP B 1 74 ? -1.25 -21.469 6.445 1 58.16 74 ASP B N 1
ATOM 1521 C CA . ASP B 1 74 ? -0.817 -22.812 6.797 1 58.16 74 ASP B CA 1
ATOM 1522 C C . ASP B 1 74 ? 0.707 -22.906 6.809 1 58.16 74 ASP B C 1
ATOM 1524 O O . ASP B 1 74 ? 1.26 -24.016 6.902 1 58.16 74 ASP B O 1
ATOM 1528 N N . GLY B 1 75 ? 1.317 -21.844 6.715 1 61.03 75 GLY B N 1
ATOM 1529 C CA . GLY B 1 75 ? 2.77 -21.828 6.777 1 61.03 75 GLY B CA 1
ATOM 1530 C C . GLY B 1 75 ? 3.43 -21.984 5.422 1 61.03 75 GLY B C 1
ATOM 1531 O O . GLY B 1 75 ? 4.648 -21.844 5.301 1 61.03 75 GLY B O 1
ATOM 1532 N N . ARG B 1 76 ? 2.607 -22.266 4.516 1 64 76 ARG B N 1
ATOM 1533 C CA . ARG B 1 76 ? 3.174 -22.438 3.182 1 64 76 ARG B CA 1
ATOM 1534 C C . ARG B 1 76 ? 3.693 -21.109 2.641 1 64 76 ARG B C 1
ATOM 1536 O O . ARG B 1 76 ? 3.227 -20.047 3.045 1 64 76 ARG B O 1
ATOM 1543 N N . THR B 1 77 ? 4.844 -21.406 1.935 1 70.31 77 THR B N 1
ATOM 1544 C CA . THR B 1 77 ? 5.367 -20.234 1.235 1 70.31 77 THR B CA 1
ATOM 1545 C C . THR B 1 77 ? 4.891 -20.219 -0.214 1 70.31 77 THR B C 1
ATOM 1547 O O . THR B 1 77 ? 4.469 -21.234 -0.75 1 70.31 77 THR B O 1
ATOM 1550 N N . GLY B 1 78 ? 4.648 -19.156 -0.773 1 77.75 78 GLY B N 1
ATOM 1551 C CA . GLY B 1 78 ? 4.348 -19.062 -2.191 1 77.75 78 GLY B CA 1
ATOM 1552 C C . GLY B 1 78 ? 5.484 -19.547 -3.076 1 77.75 78 GLY B C 1
ATOM 1553 O O . GLY B 1 78 ? 6.469 -20.094 -2.586 1 77.75 78 GLY B O 1
ATOM 1554 N N . PRO B 1 79 ? 5.301 -19.516 -4.328 1 87.81 79 PRO B N 1
ATOM 1555 C CA . PRO B 1 79 ? 6.203 -20.125 -5.309 1 87.81 79 PRO B CA 1
ATOM 1556 C C . PRO B 1 79 ? 7.609 -19.531 -5.262 1 87.81 79 PRO B C 1
ATOM 1558 O O . PRO B 1 79 ? 8.539 -20.094 -5.84 1 87.81 79 PRO B O 1
ATOM 1561 N N . ILE B 1 80 ? 7.832 -18.453 -4.648 1 88.31 80 ILE B N 1
ATOM 1562 C CA . ILE B 1 80 ? 9.148 -17.812 -4.637 1 88.31 80 ILE B CA 1
ATOM 1563 C C . ILE B 1 80 ? 10.109 -18.641 -3.789 1 88.31 80 ILE B C 1
ATOM 1565 O O . ILE B 1 80 ? 11.297 -18.734 -4.098 1 88.31 80 ILE B O 1
ATOM 1569 N N . GLY B 1 81 ? 9.695 -19.172 -2.697 1 82.44 81 GLY B N 1
ATOM 1570 C CA . GLY B 1 81 ? 10.445 -20.141 -1.911 1 82.44 81 GLY B CA 1
ATOM 1571 C C . GLY B 1 81 ? 11.477 -19.5 -1.007 1 82.44 81 GLY B C 1
ATOM 1572 O O . GLY B 1 81 ? 12.234 -20.203 -0.327 1 82.44 81 GLY B O 1
ATOM 1573 N N . THR B 1 82 ? 11.664 -18.203 -1.029 1 84.31 82 THR B N 1
ATOM 1574 C CA . THR B 1 82 ? 12.609 -17.516 -0.158 1 84.31 82 THR B CA 1
ATOM 1575 C C . THR B 1 82 ? 11.898 -16.453 0.675 1 84.31 82 THR B C 1
ATOM 1577 O O . THR B 1 82 ? 10.75 -16.094 0.386 1 84.31 82 THR B O 1
ATOM 1580 N N . ARG B 1 83 ? 12.656 -15.984 1.695 1 84.44 83 ARG B N 1
ATOM 1581 C CA . ARG B 1 83 ? 12.18 -14.828 2.439 1 84.44 83 ARG B CA 1
ATOM 1582 C C . ARG B 1 83 ? 12.242 -13.562 1.58 1 84.44 83 ARG B C 1
ATOM 1584 O O . ARG B 1 83 ? 13.031 -13.484 0.637 1 84.44 83 ARG B O 1
ATOM 1591 N N . PRO B 1 84 ? 11.383 -12.625 1.973 1 89.12 84 PRO B N 1
ATOM 1592 C CA . PRO B 1 84 ? 11.477 -11.359 1.232 1 89.12 84 PRO B CA 1
ATOM 1593 C C . PRO B 1 84 ? 12.852 -10.703 1.347 1 89.12 84 PRO B C 1
ATOM 1595 O O . PRO B 1 84 ? 13.508 -10.82 2.383 1 89.12 84 PRO B O 1
ATOM 1598 N N . THR B 1 85 ? 13.25 -10.094 0.25 1 91.56 85 THR B N 1
ATOM 1599 C CA . THR B 1 85 ? 14.484 -9.312 0.248 1 91.56 85 THR B CA 1
ATOM 1600 C C . THR B 1 85 ? 14.344 -8.07 1.117 1 91.56 85 THR B C 1
ATOM 1602 O O . THR B 1 85 ? 15.312 -7.609 1.718 1 91.56 85 THR B O 1
ATOM 1605 N N . SER B 1 86 ? 13.109 -7.512 1.249 1 91.5 86 SER B N 1
ATOM 1606 C CA . SER B 1 86 ? 12.867 -6.348 2.092 1 91.5 86 SER B CA 1
ATOM 1607 C C . SER B 1 86 ? 11.477 -6.395 2.719 1 91.5 86 SER B C 1
ATOM 1609 O O . SER B 1 86 ? 10.516 -6.816 2.074 1 91.5 86 SER B O 1
ATOM 1611 N N . THR B 1 87 ? 11.398 -5.984 3.992 1 90.81 87 THR B N 1
ATOM 1612 C CA . THR B 1 87 ? 10.156 -5.793 4.73 1 90.81 87 THR B CA 1
ATOM 1613 C C . THR B 1 87 ? 10.172 -4.461 5.473 1 90.81 87 THR B C 1
ATOM 1615 O O . THR B 1 87 ? 11.172 -4.098 6.094 1 90.81 87 THR B O 1
ATOM 1618 N N . ALA B 1 88 ? 9.094 -3.73 5.324 1 92.19 88 ALA B N 1
ATOM 1619 C CA . ALA B 1 88 ? 8.922 -2.488 6.074 1 92.19 88 ALA B CA 1
ATOM 1620 C C . ALA B 1 88 ? 7.543 -2.434 6.734 1 92.19 88 ALA B C 1
ATOM 1622 O O . ALA B 1 88 ? 6.539 -2.811 6.125 1 92.19 88 ALA B O 1
ATOM 1623 N N . TRP B 1 89 ? 7.582 -2.014 7.949 1 91.69 89 TRP B N 1
ATOM 1624 C CA . TRP B 1 89 ? 6.359 -1.866 8.727 1 91.69 89 TRP B CA 1
ATOM 1625 C C . TRP B 1 89 ? 6.141 -0.411 9.133 1 91.69 89 TRP B C 1
ATOM 1627 O O . TRP B 1 89 ? 7.078 0.268 9.555 1 91.69 89 TRP B O 1
ATOM 1637 N N . PHE B 1 90 ? 4.93 0.019 9.023 1 94.81 90 PHE B N 1
ATOM 1638 C CA . PHE B 1 90 ? 4.551 1.381 9.383 1 94.81 90 PHE B CA 1
ATOM 1639 C C . PHE B 1 90 ? 3.238 1.392 10.148 1 94.81 90 PHE B C 1
ATOM 1641 O O . PHE B 1 90 ? 2.467 0.433 10.086 1 94.81 90 PHE B O 1
ATOM 1648 N N . GLU B 1 91 ? 3.066 2.445 10.906 1 94.81 91 GLU B N 1
ATOM 1649 C CA . GLU B 1 91 ? 1.751 2.701 11.484 1 94.81 91 GLU B CA 1
ATOM 1650 C C . GLU B 1 91 ? 0.805 3.312 10.453 1 94.81 91 GLU B C 1
ATOM 1652 O O . GLU B 1 91 ? 1.198 4.199 9.695 1 94.81 91 GLU B O 1
ATOM 1657 N N . LEU B 1 92 ? -0.458 2.779 10.414 1 95.31 92 LEU B N 1
ATOM 1658 C CA . LEU B 1 92 ? -1.458 3.395 9.547 1 95.31 92 LEU B CA 1
ATOM 1659 C C . LEU B 1 92 ? -1.95 4.711 10.133 1 95.31 92 LEU B C 1
ATOM 1661 O O . LEU B 1 92 ? -2.498 4.738 11.242 1 95.31 92 LEU B O 1
ATOM 1665 N N . GLU B 1 93 ? -1.792 5.77 9.414 1 96.19 93 GLU B N 1
ATOM 1666 C CA . GLU B 1 93 ? -2.266 7.078 9.844 1 96.19 93 GLU B CA 1
ATOM 1667 C C . GLU B 1 93 ? -3.697 7.332 9.375 1 96.19 93 GLU B C 1
ATOM 1669 O O . GLU B 1 93 ? -4.488 7.953 10.094 1 96.19 93 GLU B O 1
ATOM 1674 N N . ALA B 1 94 ? -4.023 6.898 8.188 1 94.81 94 ALA B N 1
ATOM 1675 C CA . ALA B 1 94 ? -5.371 7.023 7.637 1 94.81 94 ALA B CA 1
ATOM 1676 C C . ALA B 1 94 ? -5.516 6.207 6.355 1 94.81 94 ALA B C 1
ATOM 1678 O O . ALA B 1 94 ? -4.523 5.863 5.715 1 94.81 94 ALA B O 1
ATOM 1679 N N . SER B 1 95 ? -6.688 5.875 5.996 1 92.31 95 SER B N 1
ATOM 1680 C CA . SER B 1 95 ? -7.016 5.312 4.688 1 92.31 95 SER B CA 1
ATOM 1681 C C . SER B 1 95 ? -8.297 5.918 4.133 1 92.31 95 SER B C 1
ATOM 1683 O O . SER B 1 95 ? -9.18 6.328 4.891 1 92.31 95 SER B O 1
ATOM 1685 N N . VAL B 1 96 ? -8.336 6.027 2.857 1 89.19 96 VAL B N 1
ATOM 1686 C CA . VAL B 1 96 ? -9.562 6.418 2.164 1 89.19 96 VAL B CA 1
ATOM 1687 C C . VAL B 1 96 ? -9.805 5.484 0.979 1 89.19 96 VAL B C 1
ATOM 1689 O O . VAL B 1 96 ? -8.852 4.953 0.397 1 89.19 96 VAL B O 1
ATOM 1692 N N . VAL B 1 97 ? -11.016 5.336 0.694 1 87.25 97 VAL B N 1
ATOM 1693 C CA . VAL B 1 97 ? -11.453 4.594 -0.487 1 87.25 97 VAL B CA 1
ATOM 1694 C C . VAL B 1 97 ? -12.109 5.551 -1.481 1 87.25 97 VAL B C 1
ATOM 1696 O O . VAL B 1 97 ? -12.953 6.363 -1.104 1 87.25 97 VAL B O 1
ATOM 1699 N N . GLY B 1 98 ? -11.617 5.477 -2.676 1 84.06 98 GLY B N 1
ATOM 1700 C CA . GLY B 1 98 ? -12.141 6.332 -3.725 1 84.06 98 GLY B CA 1
ATOM 1701 C C . GLY B 1 98 ? -13.453 5.832 -4.301 1 84.06 98 GLY B C 1
ATOM 1702 O O . GLY B 1 98 ? -14.305 5.32 -3.572 1 84.06 98 GLY B O 1
ATOM 1703 N N . ASP B 1 99 ? -13.664 6.199 -5.613 1 75.06 99 ASP B N 1
ATOM 1704 C CA . ASP B 1 99 ? -14.93 5.953 -6.293 1 75.06 99 ASP B CA 1
ATOM 1705 C C . ASP B 1 99 ? -15.164 4.461 -6.5 1 75.06 99 ASP B C 1
ATOM 1707 O O . ASP B 1 99 ? -16.25 4.043 -6.891 1 75.06 99 ASP B O 1
ATOM 1711 N N . ILE B 1 100 ? -14.234 3.625 -6.316 1 67.62 100 ILE B N 1
ATOM 1712 C CA . ILE B 1 100 ? -14.43 2.191 -6.492 1 67.62 100 ILE B CA 1
ATOM 1713 C C . ILE B 1 100 ? -15.016 1.591 -5.215 1 67.62 100 ILE B C 1
ATOM 1715 O O . ILE B 1 100 ? -14.68 2.021 -4.109 1 67.62 100 ILE B O 1
ATOM 1719 N N . ASP B 1 101 ? -16.141 0.89 -5.441 1 62.62 101 ASP B N 1
ATOM 1720 C CA . ASP B 1 101 ? -16.641 0.173 -4.27 1 62.62 101 ASP B CA 1
ATOM 1721 C C . ASP B 1 101 ? -15.719 -0.987 -3.906 1 62.62 101 ASP B C 1
ATOM 1723 O O . ASP B 1 101 ? -14.891 -1.406 -4.719 1 62.62 101 ASP B O 1
ATOM 1727 N N . VAL B 1 102 ? -15.648 -1.282 -2.615 1 59.31 102 VAL B N 1
ATOM 1728 C CA . VAL B 1 102 ? -14.812 -2.32 -2.018 1 59.31 102 VAL B CA 1
ATOM 1729 C C . VAL B 1 102 ? -14.93 -3.605 -2.834 1 59.31 102 VAL B C 1
ATOM 1731 O O . VAL B 1 102 ? -13.922 -4.25 -3.127 1 59.31 102 VAL B O 1
ATOM 1734 N N . ALA B 1 103 ? -16.156 -3.863 -3.156 1 64.56 103 ALA B N 1
ATOM 1735 C CA . ALA B 1 103 ? -16.344 -5.066 -3.963 1 64.56 103 ALA B CA 1
ATOM 1736 C C . ALA B 1 103 ? -15.547 -4.984 -5.262 1 64.56 103 ALA B C 1
ATOM 1738 O O . ALA B 1 103 ? -15.008 -5.992 -5.73 1 64.56 103 ALA B O 1
ATOM 1739 N N . GLY B 1 104 ? -15.422 -3.76 -5.594 1 71.75 104 GLY B N 1
ATOM 1740 C CA . GLY B 1 104 ? -14.719 -3.545 -6.848 1 71.75 104 GLY B CA 1
ATOM 1741 C C . GLY B 1 104 ? -13.211 -3.629 -6.703 1 71.75 104 GLY B C 1
ATOM 1742 O O . GLY B 1 104 ? -12.492 -3.828 -7.691 1 71.75 104 GLY B O 1
ATOM 1743 N N . LEU B 1 105 ? -12.766 -3.555 -5.504 1 78.62 105 LEU B N 1
ATOM 1744 C CA . LEU B 1 105 ? -11.328 -3.619 -5.246 1 78.62 105 LEU B CA 1
ATOM 1745 C C . LEU B 1 105 ? -10.859 -5.066 -5.152 1 78.62 105 LEU B C 1
ATOM 1747 O O . LEU B 1 105 ? -9.68 -5.355 -5.371 1 78.62 105 LEU B O 1
ATOM 1751 N N . HIS B 1 106 ? -11.852 -5.93 -4.875 1 78.69 106 HIS B N 1
ATOM 1752 C CA . HIS B 1 106 ? -11.516 -7.344 -4.727 1 78.69 106 HIS B CA 1
ATOM 1753 C C . HIS B 1 106 ? -11.219 -7.984 -6.078 1 78.69 106 HIS B C 1
ATOM 1755 O O . HIS B 1 106 ? -11.984 -7.816 -7.031 1 78.69 106 HIS B O 1
ATOM 1761 N N . ARG B 1 107 ? -10.086 -8.648 -6.18 1 77.56 107 ARG B N 1
ATOM 1762 C CA . ARG B 1 107 ? -9.641 -9.383 -7.355 1 77.56 107 ARG B CA 1
ATOM 1763 C C . ARG B 1 107 ? -9.391 -8.445 -8.531 1 77.56 107 ARG B C 1
ATOM 1765 O O . ARG B 1 107 ? -9.883 -8.68 -9.633 1 77.56 107 ARG B O 1
ATOM 1772 N N . GLN B 1 108 ? -8.766 -7.41 -8.289 1 81.44 108 GLN B N 1
ATOM 1773 C CA . GLN B 1 108 ? -8.234 -6.523 -9.328 1 81.44 108 GLN B CA 1
ATOM 1774 C C . GLN B 1 108 ? -6.777 -6.844 -9.633 1 81.44 108 GLN B C 1
ATOM 1776 O O . GLN B 1 108 ? -6.059 -7.375 -8.781 1 81.44 108 GLN B O 1
ATOM 1781 N N . GLY B 1 109 ? -6.414 -6.535 -10.852 1 84.38 109 GLY B N 1
ATOM 1782 C CA . GLY B 1 109 ? -5.004 -6.637 -11.188 1 84.38 109 GLY B CA 1
ATOM 1783 C C . GLY B 1 109 ? -4.727 -7.648 -12.281 1 84.38 109 GLY B C 1
ATOM 1784 O O . GLY B 1 109 ? -5.625 -8.383 -12.703 1 84.38 109 GLY B O 1
ATOM 1785 N N . ARG B 1 110 ? -3.564 -7.758 -12.688 1 86.25 110 ARG B N 1
ATOM 1786 C CA . ARG B 1 110 ? -3.104 -8.531 -13.828 1 86.25 110 ARG B CA 1
ATOM 1787 C C . ARG B 1 110 ? -3.334 -10.023 -13.609 1 86.25 110 ARG B C 1
ATOM 1789 O O . ARG B 1 110 ? -3.539 -10.773 -14.57 1 86.25 110 ARG B O 1
ATOM 1796 N N . ALA B 1 111 ? -3.258 -10.43 -12.422 1 84.94 111 ALA B N 1
ATOM 1797 C CA . ALA B 1 111 ? -3.432 -11.852 -12.133 1 84.94 111 ALA B CA 1
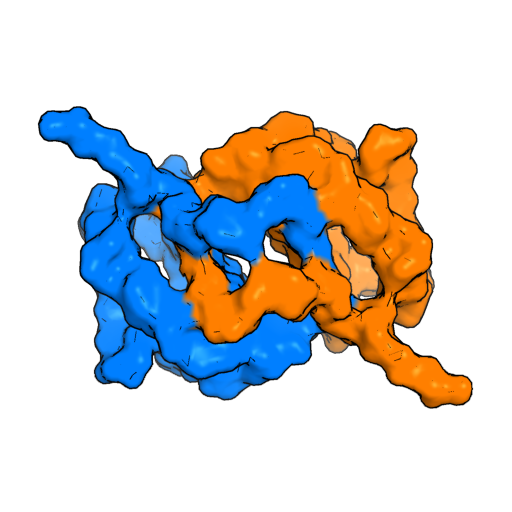ATOM 1798 C C . ALA B 1 111 ? -4.828 -12.32 -12.531 1 84.94 111 ALA B C 1
ATOM 1800 O O . ALA B 1 111 ? -5.051 -13.523 -12.727 1 84.94 111 ALA B O 1
ATOM 1801 N N . PHE B 1 112 ? -5.746 -11.453 -12.633 1 83.69 112 PHE B N 1
ATOM 1802 C CA . PHE B 1 112 ? -7.133 -11.828 -12.891 1 83.69 112 PHE B CA 1
ATOM 1803 C C . PHE B 1 112 ? -7.539 -11.438 -14.305 1 83.69 112 PHE B C 1
ATOM 1805 O O . PHE B 1 112 ? -8.703 -11.578 -14.688 1 83.69 112 PHE B O 1
ATOM 1812 N N . ASP B 1 113 ? -6.617 -10.766 -14.984 1 73.88 113 ASP B N 1
ATOM 1813 C CA . ASP B 1 113 ? -6.887 -10.406 -16.375 1 73.88 113 ASP B CA 1
ATOM 1814 C C . ASP B 1 113 ? -6.938 -11.641 -17.266 1 73.88 113 ASP B C 1
ATOM 1816 O O . ASP B 1 113 ? -6.117 -12.547 -17.125 1 73.88 113 ASP B O 1
ATOM 1820 N N . ILE B 1 114 ? -8.148 -12.242 -17.438 1 54.78 114 ILE B N 1
ATOM 1821 C CA . ILE B 1 114 ? -8.359 -13.414 -18.281 1 54.78 114 ILE B CA 1
ATOM 1822 C C . ILE B 1 114 ? -7.539 -13.281 -19.562 1 54.78 114 ILE B C 1
ATOM 1824 O O . ILE B 1 114 ? -7.68 -12.305 -20.297 1 54.78 114 ILE B O 1
ATOM 1828 N N . HIS B 1 115 ? -6.332 -13.734 -19.484 1 41.84 115 HIS B N 1
ATOM 1829 C CA . HIS B 1 115 ? -5.715 -13.945 -20.781 1 41.84 115 HIS B CA 1
ATOM 1830 C C . HIS B 1 115 ? -6.492 -14.969 -21.609 1 41.84 115 HIS B C 1
ATOM 1832 O O . HIS B 1 115 ? -6.73 -16.094 -21.141 1 41.84 115 HIS B O 1
ATOM 1838 N N . GLU B 1 116 ? -7.59 -14.57 -22.156 1 34.44 116 GLU B N 1
ATOM 1839 C CA . GLU B 1 116 ? -8.062 -15.5 -23.172 1 34.44 116 GLU B CA 1
ATOM 1840 C C . GLU B 1 116 ? -6.918 -15.977 -24.062 1 34.44 116 GLU B C 1
ATOM 1842 O O . GLU B 1 116 ? -6.273 -15.172 -24.75 1 34.44 116 GLU B O 1
ATOM 1847 N N . SER B 1 117 ? -6.059 -16.797 -23.578 1 29.62 117 SER B N 1
ATOM 1848 C CA . SER B 1 117 ? -5.523 -17.594 -24.672 1 29.62 117 SER B CA 1
ATOM 1849 C C . SER B 1 117 ? -6.613 -18.422 -25.344 1 29.62 117 SER B C 1
ATOM 1851 O O . SER B 1 117 ? -7.523 -18.922 -24.672 1 29.62 117 SER B O 1
#

Sequence (234 aa):
MFVAIVAWDLRASPVTFDELRAWVARTAADEYARLPGVNVKAWFSDERKRIWGAVYLVESIGDLDPERIPRLPDGRTGPIGTRPTSTAWFELEASVVGDIDVAGLHRQGRAFDIHESMFVAIVAWDLRASPVTFDELRAWVARTAADEYARLPGVNVKAWFSDERKRIWGAVYLVESIGDLDPERIPRLPDGRTGPIGTRPTSTAWFELEASVVGDIDVAGLHRQGRAFDIHES

Organism: NCBI:txid175570

pLDDT: mean 82.97, std 15.03, range [28.69, 97.88]

Radius of gyration: 17.05 Å; Cα contacts (8 Å, |Δi|>4): 519; chains: 2; bounding box: 35×45×49 Å

Secondary structure (DSSP, 8-state):
-EEEEEEEE-TT----HHHHHHHIIIIIHHHHHTSTTEEEEEEEEETTTTEEEEEEEES-GGGS-TTSSS--TTS---TT-S--SEEEEEEEEEEEE-SS-HHHHTTBSGGGS----/-EEEEEEEE-TT----HHHHHHHIIIIIHHHHHTSTTEEEEEEEEETTTTEEEEEEEES-GGGS-TTSSS--TTS---TT-S--SEEEEEEEEEEEE-SS-HHHHTTBSGGGS----

Solvent-accessible surface area (backbone atoms only — not comparable to full-atom values): 12408 Å² total; per-residue (Å²): 80,29,36,37,43,38,31,31,72,37,81,87,47,88,69,49,71,69,58,50,28,48,45,34,62,74,44,48,46,65,54,52,26,65,34,72,52,30,37,34,38,35,33,30,30,36,76,91,75,28,33,42,34,35,42,33,36,26,58,42,72,78,57,46,48,81,95,36,54,68,43,44,95,83,62,45,64,60,87,78,76,63,72,55,71,42,77,45,74,27,41,26,32,30,25,30,49,18,83,53,52,47,75,63,50,40,66,30,35,57,35,61,53,74,69,80,118,80,29,35,37,41,38,31,29,73,39,81,87,47,87,71,49,70,68,56,51,28,47,45,35,62,74,45,48,47,64,55,52,26,65,35,72,51,30,39,33,38,35,34,30,29,35,75,91,76,28,33,42,34,36,42,34,38,25,56,42,72,78,59,45,48,80,95,37,53,69,44,45,95,83,63,43,64,59,88,79,76,65,73,55,72,41,76,46,76,30,42,26,32,30,26,29,47,19,82,51,52,46,77,64,48,39,68,32,33,56,36,62,53,75,70,79,120

Nearest PDB structures (foldseek):
  4za1-assembly1_A  TM=7.015E-01  e=1.374E-06  Streptomyces actuosus
  3fgv-assembly1_B  TM=6.413E-01  e=6.919E-03  Ruegeria pomeroyi DSS-3
  5b0b-assembly2_D  TM=5.756E-01  e=2.180E-01  Cannabis sativa
  1x8d-assembly2_D  TM=3.784E-01  e=7.404E-03  Escherichia coli
  3f44-assembly1_A  TM=4.432E-01  e=6.435E-01  Lactobacillus acidophilus NCFM